Protein AF-A0A368F1A0-F1 (afdb_monomer_lite)

Sequence (267 aa):
MLRTLRNLVVTHCRAAATSSNSAVSPISRSEIDSALFDDVQSRVNQHGKTIEKILVTLVNKDGSKKDYLMNRNISTPFDCAKHMNMLLAKRAVLALTSYSEGDTHLECMNEPFRDKCSFELLDFQNEKYAAELNKAYWRSCSVLLAAVLSEGLRDHISVSTLHCEVPDSYFAVDIKGLTSSLSKSDLRDLSLFARSEFVSNSIPFETVFLPAELAIDYGYDSSLRLCRLGTFVTAVDGPVISRSNQIGRFNIVKVSNSLNKIEEHVF

pLDDT: mean 85.52, std 19.5, range [31.48, 98.31]

Radius of gyration: 21.16 Å; chains: 1; bounding box: 60×61×52 Å

Organism: Ancylostoma caninum (NCBI:txid29170)

Secondary structure (DSSP, 8-state):
--------PPPP---PPP---------PPPP-SHHHHHHHHHHHTTTTS---EEEEEEEPTTS-EEEEEEETTT--HHHHHHTT-HHHHHH--EEEEEETTS-EEEEETTSPP-SSEEEEEE-TT-STTHHHHHHHHHHHHHHHHHHHHHHH-SS--EEEEEE--TTTT--EEEEE---SPPPHHHHHHHHHHIIIIIITTT-BEEEEEE-HHHHGGGT-SS-EEEEEETTEEEEESS---SBGGG-----------GGGSSSS---

Structure (mmCIF, N/CA/C/O backbone):
data_AF-A0A368F1A0-F1
#
_entry.id   AF-A0A368F1A0-F1
#
loop_
_atom_site.group_PDB
_atom_site.id
_atom_site.type_symbol
_atom_site.label_atom_id
_atom_site.label_alt_id
_atom_site.label_comp_id
_atom_site.label_asym_id
_atom_site.label_entity_id
_atom_site.label_seq_id
_atom_site.pdbx_PDB_ins_code
_atom_site.Cartn_x
_atom_site.Cartn_y
_atom_site.Cartn_z
_atom_site.occupancy
_atom_site.B_iso_or_equiv
_atom_site.auth_seq_id
_atom_site.auth_comp_id
_atom_site.auth_asym_id
_atom_site.auth_atom_id
_atom_site.pdbx_PDB_model_num
ATOM 1 N N . MET A 1 1 ? 4.327 -9.236 -28.196 1.00 43.47 1 MET A N 1
ATOM 2 C CA . MET A 1 1 ? 4.564 -8.533 -26.920 1.00 43.47 1 MET A CA 1
ATOM 3 C C . MET A 1 1 ? 4.364 -9.438 -25.696 1.00 43.47 1 MET A C 1
ATOM 5 O O . MET A 1 1 ? 5.272 -9.607 -24.908 1.00 43.47 1 MET A O 1
ATOM 9 N N . LEU A 1 2 ? 3.183 -10.056 -25.552 1.00 32.03 2 LEU A N 1
ATOM 10 C CA . LEU A 1 2 ? 2.670 -10.603 -24.279 1.00 32.03 2 LEU A CA 1
ATOM 11 C C . LEU A 1 2 ? 2.546 -12.141 -24.281 1.00 32.03 2 LEU A C 1
ATOM 13 O O . LEU A 1 2 ? 2.442 -12.738 -25.357 1.00 32.03 2 LEU A O 1
ATOM 17 N N . ARG A 1 3 ? 2.583 -12.777 -23.102 1.00 35.62 3 ARG A N 1
ATOM 18 C CA . ARG A 1 3 ? 2.325 -14.221 -22.926 1.00 35.62 3 ARG A CA 1
ATOM 19 C C . ARG A 1 3 ? 0.820 -14.473 -22.738 1.00 35.62 3 ARG A C 1
ATOM 21 O O . ARG A 1 3 ? 0.138 -13.692 -22.088 1.00 35.62 3 ARG A O 1
ATOM 28 N N . THR A 1 4 ? 0.319 -15.571 -23.306 1.00 41.00 4 THR A N 1
ATOM 29 C CA . THR A 1 4 ? -1.026 -16.132 -23.068 1.00 41.00 4 THR A CA 1
ATOM 30 C C . THR A 1 4 ? -0.901 -17.472 -22.334 1.00 41.00 4 THR A C 1
ATOM 32 O O . THR A 1 4 ? 0.024 -18.241 -22.590 1.00 41.00 4 THR A O 1
ATOM 35 N N . LEU A 1 5 ? -1.806 -17.707 -21.379 1.00 38.59 5 LEU A N 1
ATOM 36 C CA . LEU A 1 5 ? -1.757 -18.765 -20.361 1.00 38.59 5 LEU A CA 1
ATOM 37 C C . LEU A 1 5 ? -2.110 -20.162 -20.903 1.00 38.59 5 LEU A C 1
ATOM 39 O O . LEU A 1 5 ? -3.027 -20.313 -21.711 1.00 38.59 5 LEU A O 1
ATOM 43 N N . ARG A 1 6 ? -1.446 -21.204 -20.380 1.00 36.66 6 ARG A N 1
ATOM 44 C CA . ARG A 1 6 ? -1.874 -22.607 -20.511 1.00 36.66 6 ARG A CA 1
ATOM 45 C C . ARG A 1 6 ? -1.695 -23.359 -19.189 1.00 36.66 6 ARG A C 1
ATOM 47 O O . ARG A 1 6 ? -0.603 -23.395 -18.635 1.00 36.66 6 ARG A O 1
ATOM 54 N N . ASN A 1 7 ? -2.796 -23.950 -18.728 1.00 35.97 7 ASN A N 1
ATOM 55 C CA . ASN A 1 7 ? -2.932 -24.746 -17.508 1.00 35.97 7 ASN A CA 1
ATOM 56 C C . ASN A 1 7 ? -2.225 -26.107 -17.616 1.00 35.97 7 ASN A C 1
ATOM 58 O O . ASN A 1 7 ? -2.295 -26.749 -18.666 1.00 35.97 7 ASN A O 1
ATOM 62 N N . LEU A 1 8 ? -1.660 -26.591 -16.504 1.00 35.38 8 LEU A N 1
ATOM 63 C CA . LEU A 1 8 ? -1.263 -27.989 -16.315 1.00 35.38 8 LEU A CA 1
ATOM 64 C C . LEU A 1 8 ? -1.796 -28.528 -14.981 1.00 35.38 8 LEU A C 1
ATOM 66 O O . LEU A 1 8 ? -1.779 -27.852 -13.956 1.00 35.38 8 LEU A O 1
ATOM 70 N N . VAL A 1 9 ? -2.318 -29.751 -15.058 1.00 34.16 9 VAL A N 1
ATOM 71 C CA . VAL A 1 9 ? -3.020 -30.511 -14.019 1.00 34.16 9 VAL A CA 1
ATOM 72 C C . VAL A 1 9 ? -2.012 -31.226 -13.115 1.00 34.16 9 VAL A C 1
ATOM 74 O O . VAL A 1 9 ? -1.038 -31.797 -13.600 1.00 34.16 9 VAL A O 1
ATOM 77 N N . VAL A 1 10 ? -2.271 -31.220 -11.805 1.00 35.38 10 VAL A N 1
ATOM 78 C CA . VAL A 1 10 ? -1.461 -31.881 -10.771 1.00 35.38 10 VAL A CA 1
ATOM 79 C C . VAL A 1 10 ? -1.942 -33.319 -10.552 1.00 35.38 10 VAL A C 1
ATOM 81 O O . VAL A 1 10 ? -3.122 -33.552 -10.300 1.00 35.38 10 VAL A O 1
ATOM 84 N N . THR A 1 11 ? -1.019 -34.281 -10.577 1.00 33.88 11 THR A N 1
ATOM 85 C CA . THR A 1 11 ? -1.228 -35.669 -10.120 1.00 33.88 11 THR A CA 1
ATOM 86 C C . THR A 1 11 ? -0.592 -35.872 -8.744 1.00 33.88 11 THR A C 1
ATOM 88 O O . THR A 1 11 ? 0.583 -35.575 -8.547 1.00 33.88 11 THR A O 1
ATOM 91 N N . HIS A 1 12 ? -1.370 -36.383 -7.787 1.00 31.59 12 HIS A N 1
ATOM 92 C CA . HIS A 1 12 ? -0.930 -36.702 -6.425 1.00 31.59 12 HIS A CA 1
ATOM 93 C C . HIS A 1 12 ? -0.325 -38.112 -6.339 1.00 31.59 12 HIS A C 1
ATOM 95 O O . HIS A 1 12 ? -1.000 -39.091 -6.651 1.00 31.59 12 HIS A O 1
ATOM 101 N N . CYS A 1 13 ? 0.893 -38.222 -5.804 1.00 33.75 13 CYS A N 1
ATOM 102 C CA . CYS A 1 13 ? 1.470 -39.479 -5.324 1.00 33.75 13 CYS A CA 1
ATOM 103 C C . CYS A 1 13 ? 1.646 -39.394 -3.801 1.00 33.75 13 CYS A C 1
ATOM 105 O O . CYS A 1 13 ? 2.328 -38.503 -3.302 1.00 33.75 13 CYS A O 1
ATOM 107 N N . ARG A 1 14 ? 1.024 -40.315 -3.054 1.00 33.62 14 ARG A N 1
ATOM 108 C CA . ARG A 1 14 ? 1.216 -40.462 -1.603 1.00 33.62 14 ARG A CA 1
ATOM 109 C C . ARG A 1 14 ? 2.481 -41.280 -1.339 1.00 33.62 14 ARG A C 1
ATOM 111 O O . ARG A 1 14 ? 2.524 -42.449 -1.710 1.00 33.62 14 ARG A O 1
ATOM 118 N N . ALA A 1 15 ? 3.463 -40.695 -0.659 1.00 40.19 15 ALA A N 1
ATOM 119 C CA . ALA A 1 15 ? 4.590 -41.417 -0.073 1.00 40.19 15 ALA A CA 1
ATOM 120 C C . ALA A 1 15 ? 4.501 -41.341 1.460 1.00 40.19 15 ALA A C 1
ATOM 122 O O . ALA A 1 15 ? 4.246 -40.276 2.020 1.00 40.19 15 ALA A O 1
ATOM 123 N N . ALA A 1 16 ? 4.666 -42.485 2.127 1.00 35.28 16 ALA A N 1
ATOM 124 C CA . ALA A 1 16 ? 4.698 -42.601 3.581 1.00 35.28 16 ALA A CA 1
ATOM 125 C C . ALA A 1 16 ? 6.109 -42.277 4.101 1.00 35.28 16 ALA A C 1
ATOM 127 O O . ALA A 1 16 ? 7.090 -42.811 3.587 1.00 35.28 16 ALA A O 1
ATOM 128 N N . ALA A 1 17 ? 6.207 -41.407 5.109 1.00 36.16 17 ALA A N 1
ATOM 129 C CA . ALA A 1 17 ? 7.473 -40.988 5.704 1.00 36.16 17 ALA A CA 1
ATOM 130 C C . ALA A 1 17 ? 7.841 -41.862 6.914 1.00 36.16 17 ALA A C 1
ATOM 132 O O . ALA A 1 17 ? 7.051 -42.018 7.844 1.00 36.16 17 ALA A O 1
ATOM 133 N N . THR A 1 18 ? 9.061 -42.397 6.918 1.00 36.44 18 THR A N 1
ATOM 134 C CA . THR A 1 18 ? 9.720 -42.970 8.100 1.00 36.44 18 THR A CA 1
ATOM 135 C C . THR A 1 18 ? 10.561 -41.891 8.781 1.00 36.44 18 THR A C 1
ATOM 137 O O . THR A 1 18 ? 11.356 -41.224 8.122 1.00 36.44 18 THR A O 1
ATOM 140 N N . SER A 1 19 ? 10.398 -41.718 10.094 1.00 39.47 19 SER A N 1
ATOM 141 C CA . SER A 1 19 ? 11.084 -40.697 10.890 1.00 39.47 19 SER A CA 1
ATOM 142 C C . SER A 1 19 ? 12.539 -41.077 11.188 1.00 39.47 19 SER A C 1
ATOM 144 O O . SER A 1 19 ? 12.801 -41.932 12.035 1.00 39.47 19 SER A O 1
ATOM 146 N N . SER A 1 20 ? 13.490 -40.402 10.547 1.00 42.66 20 SER A N 1
ATOM 147 C CA . SER A 1 20 ? 14.858 -40.267 11.051 1.00 42.66 20 SER A CA 1
ATOM 148 C C . SER A 1 20 ? 15.016 -38.877 11.664 1.00 42.66 20 SER A C 1
ATOM 150 O O . SER A 1 20 ? 14.669 -37.890 11.018 1.00 42.66 20 SER A O 1
ATOM 152 N N . ASN A 1 21 ? 15.537 -38.793 12.892 1.00 46.72 21 ASN A N 1
ATOM 153 C CA . ASN A 1 21 ? 15.943 -37.528 13.511 1.00 46.72 21 ASN A CA 1
ATOM 154 C C . ASN A 1 21 ? 17.093 -36.915 12.701 1.00 46.72 21 ASN A C 1
ATOM 156 O O . ASN A 1 21 ? 18.265 -37.204 12.940 1.00 46.72 21 ASN A O 1
ATOM 160 N N . SER A 1 22 ? 16.738 -36.097 11.716 1.00 41.97 22 SER A N 1
ATOM 161 C CA . SER A 1 22 ? 17.671 -35.278 10.955 1.00 41.97 22 SER A CA 1
ATOM 162 C C . SER A 1 22 ? 18.133 -34.125 11.837 1.00 41.97 22 SER A C 1
ATOM 164 O O . SER A 1 22 ? 17.309 -33.419 12.419 1.00 41.97 22 SER A O 1
ATOM 166 N N . ALA A 1 23 ? 19.448 -33.931 11.939 1.00 46.47 23 ALA A N 1
ATOM 167 C CA . ALA A 1 23 ? 20.018 -32.702 12.476 1.00 46.47 23 ALA A CA 1
ATOM 168 C C . ALA A 1 23 ? 19.323 -31.503 11.808 1.00 46.47 23 ALA A C 1
ATOM 170 O O . ALA A 1 23 ? 19.220 -31.470 10.579 1.00 46.47 23 ALA A O 1
ATOM 171 N N . VAL A 1 24 ? 18.795 -30.578 12.619 1.00 43.44 24 VAL A N 1
ATOM 172 C CA . VAL A 1 24 ? 18.032 -29.416 12.147 1.00 43.44 24 VAL A CA 1
ATOM 173 C C . VAL A 1 24 ? 18.930 -28.622 11.208 1.00 43.44 24 VAL A C 1
ATOM 175 O O . VAL A 1 24 ? 19.880 -27.966 11.631 1.00 43.44 24 VAL A O 1
ATOM 178 N N . SER A 1 25 ? 18.667 -28.748 9.912 1.00 53.75 25 SER A N 1
ATOM 179 C CA . SER A 1 25 ? 19.254 -27.885 8.896 1.00 53.75 25 SER A CA 1
ATOM 180 C C . SER A 1 25 ? 18.829 -26.452 9.228 1.00 53.75 25 SER A C 1
ATOM 182 O O . SER A 1 25 ? 17.688 -26.275 9.664 1.00 53.75 25 SER A O 1
ATOM 184 N N . PRO A 1 26 ? 19.685 -25.430 9.053 1.00 60.12 26 PRO A N 1
ATOM 185 C CA . PRO A 1 26 ? 19.225 -24.053 9.190 1.00 60.12 26 PRO A CA 1
ATOM 186 C C . PRO A 1 26 ? 18.009 -23.863 8.277 1.00 60.12 26 PRO A C 1
ATOM 188 O O . PRO A 1 26 ? 18.058 -24.257 7.108 1.00 60.12 26 PRO A O 1
ATOM 191 N N . ILE A 1 27 ? 16.908 -23.345 8.831 1.00 66.75 27 ILE A N 1
ATOM 192 C CA . ILE A 1 27 ? 15.667 -23.113 8.085 1.00 66.75 27 ILE A CA 1
ATOM 193 C C . ILE A 1 27 ? 16.033 -22.226 6.894 1.00 66.75 27 ILE A C 1
ATOM 195 O O . ILE A 1 27 ? 16.498 -21.099 7.070 1.00 66.75 27 ILE A O 1
ATOM 199 N N . SER A 1 28 ? 15.900 -22.754 5.677 1.00 77.62 28 SER A N 1
ATOM 200 C CA . SER A 1 28 ? 16.165 -21.976 4.471 1.00 77.62 28 SER A CA 1
ATOM 201 C C . SER A 1 28 ? 15.143 -20.850 4.386 1.00 77.62 28 SER A C 1
ATOM 203 O O . SER A 1 28 ? 13.945 -21.106 4.505 1.00 77.62 28 SER A O 1
ATOM 205 N N . ARG A 1 29 ? 15.613 -19.621 4.159 1.00 84.94 29 ARG A N 1
ATOM 206 C CA . ARG A 1 29 ? 14.748 -18.453 3.986 1.00 84.94 29 ARG A CA 1
ATOM 207 C C . ARG A 1 29 ? 13.722 -18.716 2.886 1.00 84.94 29 ARG A C 1
ATOM 209 O O . ARG A 1 29 ? 14.102 -18.979 1.746 1.00 84.94 29 ARG A O 1
ATOM 216 N N . SER A 1 30 ? 12.444 -18.628 3.241 1.00 85.00 30 SER A N 1
ATOM 217 C CA . SER A 1 30 ? 11.344 -18.844 2.302 1.00 85.00 30 SER A CA 1
ATOM 218 C C . SER A 1 30 ? 11.319 -17.739 1.247 1.00 85.00 30 SER A C 1
ATOM 220 O O . SER A 1 30 ? 11.572 -16.564 1.548 1.00 85.00 30 SER A O 1
ATOM 222 N N . GLU A 1 31 ? 11.022 -18.114 0.006 1.00 90.50 31 GLU A N 1
ATOM 223 C CA . GLU A 1 31 ? 10.814 -17.160 -1.079 1.00 90.50 31 GLU A CA 1
ATOM 224 C C . GLU A 1 31 ? 9.521 -16.376 -0.838 1.00 90.50 31 GLU A C 1
ATOM 226 O O . GLU A 1 31 ? 8.516 -16.934 -0.401 1.00 90.50 31 GLU A O 1
ATOM 231 N N . ILE A 1 32 ? 9.557 -15.064 -1.082 1.00 91.69 32 ILE A N 1
ATOM 232 C CA . ILE A 1 32 ? 8.379 -14.212 -0.920 1.00 91.69 32 ILE A CA 1
ATOM 233 C C . ILE A 1 32 ? 7.518 -14.346 -2.172 1.00 91.69 32 ILE A C 1
ATOM 235 O O . ILE A 1 32 ? 7.771 -13.691 -3.180 1.00 91.69 32 ILE A O 1
ATOM 239 N N . ASP A 1 33 ? 6.496 -15.191 -2.088 1.00 94.06 33 ASP A N 1
ATOM 240 C CA . ASP A 1 33 ? 5.541 -15.441 -3.160 1.00 94.06 33 ASP A CA 1
ATOM 241 C C . ASP A 1 33 ? 4.089 -15.471 -2.640 1.00 94.06 33 ASP A C 1
ATOM 243 O O . ASP A 1 33 ? 3.802 -15.198 -1.469 1.00 94.06 33 ASP A O 1
ATOM 247 N N . SER A 1 34 ? 3.145 -15.772 -3.535 1.00 94.38 34 SER A N 1
ATOM 248 C CA . SER A 1 34 ? 1.725 -15.879 -3.177 1.00 94.38 34 SER A CA 1
ATOM 249 C C . SER A 1 34 ? 1.435 -17.028 -2.203 1.00 94.38 34 SER A C 1
ATOM 251 O O . SER A 1 34 ? 0.557 -16.875 -1.359 1.00 94.38 34 SER A O 1
ATOM 253 N N . ALA A 1 35 ? 2.169 -18.144 -2.274 1.00 95.12 35 ALA A N 1
ATOM 254 C CA . ALA A 1 35 ? 1.952 -19.288 -1.390 1.00 95.12 35 ALA A CA 1
ATOM 255 C C . ALA A 1 35 ? 2.390 -18.969 0.046 1.00 95.12 35 ALA A C 1
ATOM 257 O O . ALA A 1 35 ? 1.645 -19.242 0.988 1.00 95.12 35 ALA A O 1
ATOM 258 N N . LEU A 1 36 ? 3.547 -18.317 0.209 1.00 94.38 36 LEU A N 1
ATOM 259 C CA . LEU A 1 36 ? 4.000 -17.786 1.491 1.00 94.38 36 LEU A CA 1
ATOM 260 C C . LEU A 1 36 ? 2.988 -16.784 2.049 1.00 94.38 36 LEU A C 1
ATOM 262 O O . LEU A 1 36 ? 2.655 -16.841 3.230 1.00 94.38 36 LEU A O 1
ATOM 266 N N . PHE A 1 37 ? 2.496 -15.862 1.215 1.00 95.62 37 PHE A N 1
ATOM 267 C CA . PHE A 1 37 ? 1.518 -14.867 1.652 1.00 95.62 37 PHE A CA 1
ATOM 268 C C . PHE A 1 37 ? 0.245 -15.523 2.194 1.00 95.62 37 PHE A C 1
ATOM 270 O O . PHE A 1 37 ? -0.219 -15.142 3.268 1.00 95.62 37 PHE A O 1
ATOM 277 N N . ASP A 1 38 ? -0.300 -16.510 1.480 1.00 94.44 38 ASP A N 1
ATOM 278 C CA . ASP A 1 38 ? -1.514 -17.220 1.886 1.00 94.44 38 ASP A CA 1
ATOM 279 C C . ASP A 1 38 ? -1.302 -18.024 3.177 1.00 94.44 38 ASP A C 1
ATOM 281 O O . ASP A 1 38 ? -2.170 -18.009 4.053 1.00 94.44 38 ASP A O 1
ATOM 285 N N . ASP A 1 39 ? -0.147 -18.674 3.343 1.00 93.62 39 ASP A N 1
ATOM 286 C CA . ASP A 1 39 ? 0.189 -19.410 4.567 1.00 93.62 39 ASP A CA 1
ATOM 287 C C . ASP A 1 39 ? 0.354 -18.469 5.771 1.00 93.62 39 ASP A C 1
ATOM 289 O O . ASP A 1 39 ? -0.279 -18.660 6.814 1.00 93.62 39 ASP A O 1
ATOM 293 N N . VAL A 1 40 ? 1.104 -17.372 5.603 1.00 92.88 40 VAL A N 1
ATOM 294 C CA . VAL A 1 40 ? 1.265 -16.329 6.627 1.00 92.88 40 VAL A CA 1
ATOM 295 C C . VAL A 1 40 ? -0.085 -15.725 6.997 1.00 92.88 40 VAL A C 1
ATOM 297 O O . VAL A 1 40 ? -0.404 -15.620 8.182 1.00 92.88 40 VAL A O 1
ATOM 300 N N . GLN A 1 41 ? -0.897 -15.356 6.008 1.00 91.81 41 GLN A N 1
ATOM 301 C CA . GLN A 1 41 ? -2.227 -14.799 6.231 1.00 91.81 41 GLN A CA 1
ATOM 302 C C . GLN A 1 41 ? -3.124 -15.803 6.961 1.00 91.81 41 GLN A C 1
ATOM 304 O O . GLN A 1 41 ? -3.749 -15.445 7.952 1.00 91.81 41 GLN A O 1
ATOM 309 N N . SER A 1 42 ? -3.149 -17.067 6.543 1.00 90.38 42 SER A N 1
ATOM 310 C CA . SER A 1 42 ? -3.905 -18.137 7.204 1.00 90.38 42 SER A CA 1
ATOM 311 C C . SER A 1 42 ? -3.490 -18.316 8.670 1.00 90.38 42 SER A C 1
ATOM 313 O O . SER A 1 42 ? -4.332 -18.394 9.573 1.00 90.38 42 SER A O 1
ATOM 315 N N . ARG A 1 43 ? -2.180 -18.311 8.925 1.00 88.62 43 ARG A N 1
ATOM 316 C CA . ARG A 1 43 ? -1.599 -18.481 10.255 1.00 88.62 43 ARG A CA 1
ATOM 317 C C . ARG A 1 43 ? -1.893 -17.298 11.176 1.00 88.62 43 ARG A C 1
ATOM 319 O O . ARG A 1 43 ? -2.302 -17.509 12.319 1.00 88.62 43 ARG A O 1
ATOM 326 N N . VAL A 1 44 ? -1.737 -16.068 10.683 1.00 84.94 44 VAL A N 1
ATOM 327 C CA . VAL A 1 44 ? -2.057 -14.832 11.423 1.00 84.94 44 VAL A CA 1
ATOM 328 C C . VAL A 1 44 ? -3.562 -14.722 11.680 1.00 84.94 44 VAL A C 1
ATOM 330 O O . VAL A 1 44 ? -3.978 -14.387 12.789 1.00 84.94 44 VAL A O 1
ATOM 333 N N . ASN A 1 45 ? -4.386 -15.109 10.704 1.00 82.31 45 ASN A N 1
ATOM 334 C CA . ASN A 1 45 ? -5.846 -15.108 10.810 1.00 82.31 45 ASN A CA 1
ATOM 335 C C . ASN A 1 45 ? -6.389 -16.267 11.677 1.00 82.31 45 ASN A C 1
ATOM 337 O O . ASN A 1 45 ? -7.603 -16.415 11.806 1.00 82.31 45 ASN A O 1
ATOM 341 N N . GLN A 1 46 ? -5.511 -17.066 12.302 1.00 72.12 46 GLN A N 1
ATOM 342 C CA . GLN A 1 46 ? -5.837 -18.183 13.195 1.00 72.12 46 GLN A CA 1
ATOM 343 C C . GLN A 1 46 ? -6.744 -19.250 12.557 1.00 72.12 46 GLN A C 1
ATOM 345 O O . GLN A 1 46 ? -7.751 -19.655 13.147 1.00 72.12 46 GLN A O 1
ATOM 350 N N . HIS A 1 47 ? -6.395 -19.720 11.357 1.00 60.41 47 HIS A N 1
ATOM 351 C CA . HIS A 1 47 ? -7.174 -20.730 10.639 1.00 60.41 47 HIS A CA 1
ATOM 352 C C . HIS A 1 47 ? -7.546 -21.935 11.528 1.00 60.41 47 HIS A C 1
ATOM 354 O O . HIS A 1 47 ? -6.683 -22.624 12.072 1.00 60.41 47 HIS A O 1
ATOM 360 N N . GLY A 1 48 ? -8.854 -22.171 11.692 1.00 56.56 48 GLY A N 1
ATOM 361 C CA . GLY A 1 48 ? -9.414 -23.265 12.495 1.00 56.56 48 GLY A CA 1
ATOM 362 C C . GLY A 1 48 ? -9.835 -22.908 13.929 1.00 56.56 48 GLY A C 1
ATOM 363 O O . GLY A 1 48 ? -10.388 -23.769 14.613 1.00 56.56 48 GLY A O 1
ATOM 364 N N . LYS A 1 49 ? -9.629 -21.668 14.396 1.00 70.75 49 LYS A N 1
ATOM 365 C CA . LYS A 1 49 ? -10.181 -21.183 15.675 1.00 70.75 49 LYS A CA 1
ATOM 366 C C . LYS A 1 49 ? -11.533 -20.482 15.490 1.00 70.75 49 LYS A C 1
ATOM 368 O O . LYS A 1 49 ? -11.862 -19.989 14.413 1.00 70.75 49 LYS A O 1
ATOM 373 N N . THR A 1 50 ? -12.329 -20.443 16.559 1.00 83.25 50 THR A N 1
ATOM 374 C CA . THR A 1 50 ? -13.593 -19.692 16.614 1.00 83.25 50 THR A CA 1
ATOM 375 C C . THR A 1 50 ? -13.350 -18.210 16.323 1.00 83.25 50 THR A C 1
ATOM 377 O O . THR A 1 50 ? -12.433 -17.618 16.885 1.00 83.25 50 THR A O 1
ATOM 380 N N . ILE A 1 51 ? -14.191 -17.604 15.478 1.00 89.56 51 ILE A N 1
ATOM 381 C CA . ILE A 1 51 ? -14.117 -16.175 15.145 1.00 89.56 51 ILE A CA 1
ATOM 382 C C . ILE A 1 51 ? -14.331 -15.337 16.411 1.00 89.56 51 ILE A C 1
ATOM 384 O O . ILE A 1 51 ? -15.427 -15.318 16.974 1.00 89.56 51 ILE A O 1
ATOM 388 N N . GLU A 1 52 ? -13.297 -14.605 16.823 1.00 91.94 52 GLU A N 1
ATOM 389 C CA . GLU A 1 52 ? -13.372 -13.640 17.917 1.00 91.94 52 GLU A CA 1
ATOM 390 C C . GLU A 1 52 ? -13.935 -12.301 17.413 1.00 91.94 52 GLU A C 1
ATOM 392 O O . GLU A 1 52 ? -13.513 -11.771 16.379 1.00 91.94 52 GLU A O 1
ATOM 397 N N . LYS A 1 53 ? -14.907 -11.749 18.145 1.00 94.75 53 LYS A N 1
ATOM 398 C CA . LYS A 1 53 ? -15.508 -10.446 17.850 1.00 94.75 53 LYS A CA 1
ATOM 399 C C . LYS A 1 53 ? -14.841 -9.359 18.681 1.00 94.75 53 LYS A C 1
ATOM 401 O O . LYS A 1 53 ? -14.743 -9.490 19.896 1.00 94.75 53 LYS A O 1
ATOM 406 N N . ILE A 1 54 ? -14.464 -8.265 18.030 1.00 95.31 54 ILE A N 1
ATOM 407 C CA . ILE A 1 54 ? -13.888 -7.077 18.664 1.00 95.31 54 ILE A CA 1
ATOM 408 C C . ILE A 1 54 ? -14.754 -5.855 18.380 1.00 95.31 54 ILE A C 1
ATOM 410 O O . ILE A 1 54 ? -15.373 -5.744 17.318 1.00 95.31 54 ILE A O 1
ATOM 414 N N . LEU A 1 55 ? -14.803 -4.938 19.343 1.00 96.88 55 LEU A N 1
ATOM 415 C CA . LEU A 1 55 ? -15.423 -3.633 19.163 1.00 96.88 55 LEU A CA 1
ATOM 416 C C . LEU A 1 55 ? -14.367 -2.667 18.626 1.00 96.88 55 LEU A C 1
ATOM 418 O O . LEU A 1 55 ? -13.328 -2.476 19.258 1.00 96.88 55 LEU A O 1
ATOM 422 N N . VAL A 1 56 ? -14.632 -2.081 17.464 1.00 97.38 56 VAL A N 1
ATOM 423 C CA . VAL A 1 56 ? -13.761 -1.090 16.830 1.00 97.38 56 VAL A CA 1
ATOM 424 C C . VAL A 1 56 ? -14.505 0.236 16.752 1.00 97.38 56 VAL A C 1
ATOM 426 O O . VAL A 1 56 ? -15.607 0.298 16.208 1.00 97.38 56 VAL A O 1
ATOM 429 N N . THR A 1 57 ? -13.896 1.299 17.266 1.00 97.06 57 THR A N 1
ATOM 430 C CA . THR A 1 57 ? -14.482 2.641 17.291 1.00 97.06 57 THR A CA 1
ATOM 431 C C . THR A 1 57 ? -13.908 3.478 16.158 1.00 97.06 57 THR A C 1
ATOM 433 O O . THR A 1 57 ? -12.738 3.848 16.177 1.00 97.06 57 THR A O 1
ATOM 436 N N . LEU A 1 58 ? -14.726 3.844 15.179 1.00 96.81 58 LEU A N 1
ATOM 437 C CA . LEU A 1 58 ? -14.318 4.855 14.213 1.00 96.81 58 LEU A CA 1
ATOM 438 C C . LEU A 1 58 ? -14.507 6.251 14.809 1.00 96.81 58 LEU A C 1
ATOM 440 O O . LEU A 1 58 ? -15.592 6.579 15.297 1.00 96.81 58 LEU A O 1
ATOM 444 N N . VAL A 1 59 ? -13.475 7.079 14.693 1.00 95.94 59 VAL A N 1
ATOM 445 C CA . VAL A 1 59 ? -13.505 8.506 15.007 1.00 95.94 59 VAL A CA 1
ATOM 446 C C . VAL A 1 59 ? -13.609 9.288 13.694 1.00 95.94 59 VAL A C 1
ATOM 448 O O . VAL A 1 59 ? -12.771 9.167 12.801 1.00 95.94 59 VAL A O 1
ATOM 451 N N . ASN A 1 60 ? -14.682 10.061 13.543 1.00 92.50 60 ASN A N 1
ATOM 452 C CA . ASN A 1 60 ? -14.912 10.900 12.370 1.00 92.50 60 ASN A CA 1
ATOM 453 C C . ASN A 1 60 ? -14.171 12.241 12.491 1.00 92.50 60 ASN A C 1
ATOM 455 O O . ASN A 1 60 ? -13.796 12.668 13.581 1.00 92.50 60 ASN A O 1
ATOM 459 N N . LYS A 1 61 ? -14.036 12.961 11.367 1.00 87.94 61 LYS A N 1
ATOM 460 C CA . LYS A 1 61 ? -13.380 14.285 11.322 1.00 87.94 61 LYS A CA 1
ATOM 461 C C . LYS A 1 61 ? -14.060 15.339 12.215 1.00 87.94 61 LYS A C 1
ATOM 463 O O . LYS A 1 61 ? -13.406 16.283 12.635 1.00 87.94 61 LYS A O 1
ATOM 468 N N . ASP A 1 62 ? -15.355 15.188 12.498 1.00 90.06 62 ASP A N 1
ATOM 469 C CA . ASP A 1 62 ? -16.123 16.052 13.408 1.00 90.06 62 ASP A CA 1
ATOM 470 C C . ASP A 1 62 ? -15.990 15.647 14.892 1.00 90.06 62 ASP A C 1
ATOM 472 O O . ASP A 1 62 ? -16.638 16.231 15.758 1.00 90.06 62 ASP A O 1
ATOM 476 N N . GLY A 1 63 ? -15.169 14.636 15.192 1.00 91.12 63 GLY A N 1
ATOM 477 C CA . GLY A 1 63 ? -14.976 14.080 16.530 1.00 91.12 63 GLY A CA 1
ATOM 478 C C . GLY A 1 63 ? -16.066 13.101 16.968 1.00 91.12 63 GLY A C 1
ATOM 479 O O . GLY A 1 63 ? -15.944 12.503 18.041 1.00 91.12 63 GLY A O 1
ATOM 480 N N . SER A 1 64 ? -17.116 12.895 16.164 1.00 94.44 64 SER A N 1
ATOM 481 C CA . SER A 1 64 ? -18.142 11.901 16.473 1.00 94.44 64 SER A CA 1
ATOM 482 C C . SER A 1 64 ? -17.557 10.488 16.419 1.00 94.44 64 SER A C 1
ATOM 484 O O . SER A 1 64 ? -16.710 10.169 15.581 1.00 94.44 64 SER A O 1
ATOM 486 N N . LYS A 1 65 ? -18.008 9.631 17.338 1.00 96.38 65 LYS A N 1
ATOM 487 C CA . LYS A 1 65 ? -17.525 8.255 17.479 1.00 96.38 65 LYS A CA 1
ATOM 488 C C . LYS A 1 65 ? -18.634 7.275 17.153 1.00 96.38 65 LYS A C 1
ATOM 490 O O . LYS A 1 65 ? -19.778 7.479 17.561 1.00 96.38 65 LYS A O 1
ATOM 495 N N . LYS A 1 66 ? -18.297 6.210 16.431 1.00 96.12 66 LYS A N 1
ATOM 496 C CA . LYS A 1 66 ? -19.236 5.131 16.135 1.00 96.12 66 LYS A CA 1
ATOM 497 C C . LYS A 1 66 ? -18.558 3.777 16.232 1.00 96.12 66 LYS A C 1
ATOM 499 O O . LYS A 1 66 ? -17.534 3.545 15.593 1.00 96.12 66 LYS A O 1
ATOM 504 N N . ASP A 1 67 ? -19.180 2.891 16.995 1.00 97.00 67 ASP A N 1
ATOM 505 C CA . ASP A 1 67 ? -18.666 1.553 17.232 1.00 97.00 67 ASP A CA 1
ATOM 506 C C . ASP A 1 67 ? -19.188 0.558 16.199 1.00 97.00 67 ASP A C 1
ATOM 508 O O . ASP A 1 67 ? -20.346 0.605 15.772 1.00 97.00 67 ASP A O 1
ATOM 512 N N . TYR A 1 68 ? -18.318 -0.372 15.830 1.00 97.25 68 TYR A N 1
ATOM 513 C CA . TYR A 1 68 ? -18.602 -1.458 14.912 1.00 97.25 68 TYR A CA 1
ATOM 514 C C . TYR A 1 68 ? -18.108 -2.777 15.494 1.00 97.25 68 TYR A C 1
ATOM 516 O O . TYR A 1 68 ? -16.999 -2.869 16.018 1.00 97.25 68 TYR A O 1
ATOM 524 N N . LEU A 1 69 ? -18.933 -3.815 15.370 1.00 97.62 69 LEU A N 1
ATOM 525 C CA . LEU A 1 69 ? -18.557 -5.171 15.746 1.00 97.62 69 LEU A CA 1
ATOM 526 C C . LEU A 1 69 ? -17.847 -5.845 14.566 1.00 97.62 69 LEU A C 1
ATOM 528 O O . LEU A 1 69 ? -18.469 -6.118 13.539 1.00 97.62 69 LEU A O 1
ATOM 532 N N . MET A 1 70 ? -16.555 -6.115 14.726 1.00 96.94 70 MET A N 1
ATOM 533 C CA . MET A 1 70 ? -15.657 -6.620 13.684 1.00 96.94 70 MET A CA 1
ATOM 534 C C . MET A 1 70 ? -15.081 -7.988 14.056 1.00 96.94 70 MET A C 1
ATOM 536 O O . MET A 1 70 ? -15.114 -8.394 15.217 1.00 96.94 70 MET A O 1
ATOM 540 N N . ASN A 1 71 ? -14.571 -8.722 13.068 1.00 94.88 71 ASN A N 1
ATOM 541 C CA . ASN A 1 71 ? -13.867 -9.983 13.295 1.00 94.88 71 ASN A CA 1
ATOM 542 C C . ASN A 1 71 ? -12.380 -9.698 13.516 1.00 94.88 71 ASN A C 1
ATOM 544 O O . ASN A 1 71 ? -11.725 -9.133 12.637 1.00 94.88 71 ASN A O 1
ATOM 548 N N . ARG A 1 72 ? -11.843 -10.117 14.661 1.00 92.88 72 ARG A N 1
ATOM 549 C CA . ARG A 1 72 ? -10.415 -9.988 14.969 1.00 92.88 72 ARG A CA 1
ATOM 550 C C . ARG A 1 72 ? -9.572 -10.757 13.951 1.00 92.88 72 ARG A C 1
ATOM 552 O O . ARG A 1 72 ? -9.952 -11.855 13.556 1.00 92.88 72 ARG A O 1
ATOM 559 N N . ASN A 1 73 ? -8.440 -10.185 13.542 1.00 91.31 73 ASN A N 1
ATOM 560 C CA . ASN A 1 73 ? -7.498 -10.729 12.558 1.00 91.31 73 ASN A CA 1
ATOM 561 C C . ASN A 1 73 ? -8.125 -11.060 11.190 1.00 91.31 73 ASN A C 1
ATOM 563 O O . ASN A 1 73 ? -7.533 -11.789 10.409 1.00 91.31 73 ASN A O 1
ATOM 567 N N . ILE A 1 74 ? -9.325 -10.554 10.883 1.00 92.38 74 ILE A N 1
ATOM 568 C CA . ILE A 1 74 ? -9.997 -10.796 9.596 1.00 92.38 74 ILE A CA 1
ATOM 569 C C . ILE A 1 74 ? -10.516 -9.481 9.022 1.00 92.38 74 ILE A C 1
ATOM 571 O O . ILE A 1 74 ? -10.224 -9.143 7.880 1.00 92.38 74 ILE A O 1
ATOM 575 N N . SER A 1 75 ? -11.303 -8.739 9.800 1.00 95.25 75 SER A N 1
ATOM 576 C CA . SER A 1 75 ? -11.858 -7.462 9.364 1.00 95.25 75 SER A CA 1
ATOM 577 C C . SER A 1 75 ? -10.772 -6.393 9.299 1.00 95.25 75 SER A C 1
ATOM 579 O O . SER A 1 75 ? -9.941 -6.290 10.199 1.00 95.25 75 SER A O 1
ATOM 581 N N . THR A 1 76 ? -10.827 -5.567 8.261 1.00 96.94 76 THR A N 1
ATOM 582 C CA . THR A 1 76 ? -9.871 -4.480 8.009 1.00 96.94 76 THR A CA 1
ATOM 583 C C . THR A 1 76 ? -10.506 -3.096 8.230 1.00 96.94 76 THR A C 1
ATOM 585 O O . THR A 1 76 ? -11.741 -2.973 8.231 1.00 96.94 76 THR A O 1
ATOM 588 N N . PRO A 1 77 ? -9.709 -2.014 8.346 1.00 97.62 77 PRO A N 1
ATOM 589 C CA . PRO A 1 77 ? -10.226 -0.647 8.293 1.00 97.62 77 PRO A CA 1
ATOM 590 C C . PRO A 1 77 ? -11.089 -0.375 7.056 1.00 97.62 77 PRO A C 1
ATOM 592 O O . PRO A 1 77 ? -12.099 0.327 7.146 1.00 97.62 77 PRO A O 1
ATOM 595 N N . PHE A 1 78 ? -10.745 -0.963 5.905 1.00 97.81 78 PHE A N 1
ATOM 596 C CA . PHE A 1 78 ? -11.531 -0.846 4.679 1.00 97.81 78 PHE A CA 1
ATOM 597 C C . PHE A 1 78 ? -12.896 -1.526 4.819 1.00 97.81 78 PHE A C 1
ATOM 599 O O . PHE A 1 78 ? -13.908 -0.966 4.391 1.00 97.81 78 PHE A O 1
ATOM 606 N N . ASP A 1 79 ? -12.956 -2.700 5.454 1.00 97.38 79 ASP A N 1
ATOM 607 C CA . ASP A 1 79 ? -14.220 -3.376 5.759 1.00 97.38 79 ASP A CA 1
ATOM 608 C C . ASP A 1 79 ? -15.115 -2.543 6.661 1.00 97.38 79 ASP A C 1
ATOM 610 O O . ASP A 1 79 ? -16.287 -2.346 6.342 1.00 97.38 79 ASP A O 1
ATOM 614 N N . CYS A 1 80 ? -14.546 -1.976 7.723 1.00 97.25 80 CYS A N 1
ATOM 615 C CA . CYS A 1 80 ? -15.266 -1.084 8.619 1.00 97.25 80 CYS A CA 1
ATOM 616 C C . CYS A 1 80 ? -15.804 0.156 7.887 1.00 97.25 80 CYS A C 1
ATOM 618 O O . CYS A 1 80 ? -16.997 0.458 7.965 1.00 97.25 80 CYS A O 1
ATOM 620 N N . ALA A 1 81 ? -14.976 0.815 7.071 1.00 96.69 81 ALA A N 1
ATOM 621 C CA . ALA A 1 81 ? -15.387 1.984 6.294 1.00 96.69 81 ALA A CA 1
ATOM 622 C C . ALA A 1 81 ? -16.524 1.682 5.294 1.00 96.69 81 ALA A C 1
ATOM 624 O O . ALA A 1 81 ? -17.384 2.539 5.059 1.00 96.69 81 ALA A O 1
ATOM 625 N N . LYS A 1 82 ? -16.589 0.461 4.734 1.00 96.50 82 LYS A N 1
ATOM 626 C CA . LYS A 1 82 ? -17.698 0.044 3.852 1.00 96.50 82 LYS A CA 1
ATOM 627 C C . LYS A 1 82 ? -19.059 0.075 4.554 1.00 96.50 82 LYS A C 1
ATOM 629 O O . LYS A 1 82 ? -20.046 0.370 3.885 1.00 96.50 82 LYS A O 1
ATOM 634 N N . HIS A 1 83 ? -19.129 -0.182 5.865 1.00 94.25 83 HIS A N 1
ATOM 635 C CA . HIS A 1 83 ? -20.388 -0.106 6.622 1.00 94.25 83 HIS A CA 1
ATOM 636 C C . HIS A 1 83 ? -20.945 1.317 6.733 1.00 94.25 83 HIS A C 1
ATOM 638 O O . HIS A 1 83 ? -22.129 1.492 7.012 1.00 94.25 83 HIS A O 1
ATOM 644 N N . MET A 1 84 ? -20.110 2.334 6.522 1.00 89.94 84 MET A N 1
ATOM 645 C CA . MET A 1 84 ? -20.557 3.721 6.471 1.00 89.94 84 MET A CA 1
ATOM 646 C C . MET A 1 84 ? -20.924 4.147 5.065 1.00 89.94 84 MET A C 1
ATOM 648 O O . MET A 1 84 ? -22.031 4.609 4.810 1.00 89.94 84 MET A O 1
ATOM 652 N N . ASN A 1 85 ? -19.930 4.096 4.179 1.00 92.12 85 ASN A N 1
ATOM 653 C CA . ASN A 1 85 ? -20.006 4.683 2.860 1.00 92.12 85 ASN A CA 1
ATOM 654 C C . ASN A 1 85 ? -18.857 4.149 2.001 1.00 92.12 85 ASN A C 1
ATOM 656 O O . ASN A 1 85 ? -17.679 4.376 2.284 1.00 92.12 85 ASN A O 1
ATOM 660 N N . MET A 1 86 ? -19.209 3.511 0.888 1.00 95.19 86 MET A N 1
ATOM 661 C CA . MET A 1 86 ? -18.249 2.993 -0.085 1.00 95.19 86 MET A CA 1
ATOM 662 C C . MET A 1 86 ? -17.320 4.079 -0.656 1.00 95.19 86 MET A C 1
ATOM 664 O O . MET A 1 86 ? -16.154 3.806 -0.933 1.00 95.19 86 MET A O 1
ATOM 668 N N . LEU A 1 87 ? -17.804 5.313 -0.829 1.00 94.12 87 LEU A N 1
ATOM 669 C CA . LEU A 1 87 ? -16.983 6.427 -1.304 1.00 94.12 87 LEU A CA 1
ATOM 670 C C . LEU A 1 87 ? -15.890 6.787 -0.292 1.00 94.12 87 LEU A C 1
ATOM 672 O O . LEU A 1 87 ? -14.752 7.022 -0.692 1.00 94.12 87 LEU A O 1
ATOM 676 N N . LEU A 1 88 ? -16.217 6.794 1.005 1.00 92.88 88 LEU A N 1
ATOM 677 C CA . LEU A 1 88 ? -15.237 7.038 2.065 1.00 92.88 88 LEU A CA 1
ATOM 678 C C . LEU A 1 88 ? -14.202 5.914 2.110 1.00 92.88 88 LEU A C 1
ATOM 680 O O . LEU A 1 88 ? -13.008 6.196 2.098 1.00 92.88 88 LEU A O 1
ATOM 684 N N . ALA A 1 89 ? -14.650 4.655 2.051 1.00 95.75 89 ALA A N 1
ATOM 685 C CA . ALA A 1 89 ? -13.758 3.498 2.021 1.00 95.75 89 ALA A CA 1
ATOM 686 C C . ALA A 1 89 ? -12.756 3.561 0.854 1.00 95.75 89 ALA A C 1
ATOM 688 O O . ALA A 1 89 ? -11.571 3.305 1.042 1.00 95.75 89 ALA A O 1
ATOM 689 N N . LYS A 1 90 ? -13.208 3.947 -0.348 1.00 95.12 90 LYS A N 1
ATOM 690 C CA . LYS A 1 90 ? -12.344 4.080 -1.537 1.00 95.12 90 LYS A CA 1
ATOM 691 C C . LYS A 1 90 ? -11.379 5.269 -1.470 1.00 95.12 90 LYS A C 1
ATOM 693 O O . LYS A 1 90 ? -10.303 5.210 -2.061 1.00 95.12 90 LYS A O 1
ATOM 698 N N . ARG A 1 91 ? -11.762 6.359 -0.798 1.00 95.44 91 ARG A N 1
ATOM 699 C CA . ARG A 1 91 ? -10.923 7.561 -0.648 1.00 95.44 91 ARG A CA 1
ATOM 700 C C . ARG A 1 91 ? -9.880 7.427 0.455 1.00 95.44 91 ARG A C 1
ATOM 702 O O . ARG A 1 91 ? -8.851 8.088 0.372 1.00 95.44 91 ARG A O 1
ATOM 709 N N . ALA A 1 92 ? -10.151 6.609 1.466 1.00 97.31 92 ALA A N 1
ATOM 710 C CA . ALA A 1 92 ? -9.226 6.368 2.558 1.00 97.31 92 ALA A CA 1
ATOM 711 C C . ALA A 1 92 ? -7.951 5.678 2.049 1.00 97.31 92 ALA A C 1
ATOM 713 O O . ALA A 1 92 ? -7.994 4.677 1.328 1.00 97.31 92 ALA A O 1
ATOM 714 N N . VAL A 1 93 ? -6.812 6.251 2.413 1.00 97.88 93 VAL A N 1
ATOM 715 C CA . VAL A 1 93 ? -5.472 5.816 2.021 1.00 97.88 93 VAL A CA 1
ATOM 716 C C . VAL A 1 93 ? -4.875 4.964 3.132 1.00 97.88 93 VAL A C 1
ATOM 718 O O . VAL A 1 93 ? -4.474 3.836 2.864 1.00 97.88 93 VAL A O 1
ATOM 721 N N . LEU A 1 94 ? -4.880 5.485 4.362 1.00 98.25 94 LEU A N 1
ATOM 722 C CA . LEU A 1 94 ? -4.375 4.841 5.576 1.00 98.25 94 LEU A CA 1
ATOM 723 C C . LEU A 1 94 ? -5.393 4.967 6.714 1.00 98.25 94 LEU A C 1
ATOM 725 O O . LEU A 1 94 ? -6.274 5.833 6.682 1.00 98.25 94 LEU A O 1
ATOM 729 N N . ALA A 1 95 ? -5.221 4.132 7.733 1.00 97.62 95 ALA A N 1
ATOM 730 C CA . ALA A 1 95 ? -5.904 4.244 9.011 1.00 97.62 95 ALA A CA 1
ATOM 731 C C . ALA A 1 95 ? -4.920 4.726 10.081 1.00 97.62 95 ALA A C 1
ATOM 733 O O . ALA A 1 95 ? -3.808 4.211 10.186 1.00 97.62 95 ALA A O 1
ATOM 734 N N . LEU A 1 96 ? -5.327 5.713 10.872 1.00 97.31 96 LEU A N 1
ATOM 735 C CA . LEU A 1 96 ? -4.628 6.087 12.095 1.00 97.31 96 LEU A CA 1
ATOM 736 C C . LEU A 1 96 ? -5.260 5.296 13.239 1.00 97.31 96 LEU A C 1
ATOM 738 O O . LEU A 1 96 ? -6.357 5.642 13.667 1.00 97.31 96 LEU A O 1
ATOM 742 N N . THR A 1 97 ? -4.614 4.225 13.686 1.00 96.25 97 THR A N 1
ATOM 743 C CA . THR A 1 97 ? -5.169 3.276 14.657 1.00 96.25 97 THR A CA 1
ATOM 744 C C . THR A 1 97 ? -4.515 3.451 16.021 1.00 96.25 97 THR A C 1
ATOM 746 O O . THR A 1 97 ? -3.291 3.448 16.127 1.00 96.25 97 THR A O 1
ATOM 749 N N . SER A 1 98 ? -5.318 3.536 17.077 1.00 95.31 98 SER A N 1
ATOM 750 C CA . SER A 1 98 ? -4.869 3.530 18.471 1.00 95.31 98 SER A CA 1
ATOM 751 C C . SER A 1 98 ? -5.382 2.267 19.158 1.00 95.31 98 SER A C 1
ATOM 753 O O . SER A 1 98 ? -6.593 2.076 19.319 1.00 95.31 98 SER A O 1
ATOM 755 N N . TYR A 1 99 ? -4.456 1.400 19.560 1.00 91.19 99 TYR A N 1
ATOM 756 C CA . TYR A 1 99 ? -4.758 0.224 20.375 1.00 91.19 99 TYR A CA 1
ATOM 757 C C . TYR A 1 99 ? -4.686 0.575 21.868 1.00 91.19 99 TYR A C 1
ATOM 759 O O . TYR A 1 99 ? -4.253 1.657 22.260 1.00 91.19 99 TYR A O 1
ATOM 767 N N . SER A 1 100 ? -5.119 -0.354 22.723 1.00 79.88 100 SER A N 1
ATOM 768 C CA . SER A 1 100 ? -5.195 -0.142 24.181 1.00 79.88 100 SER A CA 1
ATOM 769 C C . SER A 1 100 ? -3.834 0.149 24.842 1.00 79.88 100 SER A C 1
ATOM 771 O O . SER A 1 100 ? -3.806 0.645 25.964 1.00 79.88 100 SER A O 1
ATOM 773 N N . GLU A 1 101 ? -2.724 -0.135 24.155 1.00 69.44 101 GLU A N 1
ATOM 774 C CA . GLU A 1 101 ? -1.346 0.064 24.632 1.00 69.44 101 GLU A CA 1
ATOM 775 C C . GLU A 1 101 ? -0.820 1.502 24.447 1.00 69.44 101 GLU A C 1
ATOM 777 O O . GLU A 1 101 ? 0.309 1.801 24.815 1.00 69.44 101 GLU A O 1
ATOM 782 N N . GLY A 1 102 ? -1.659 2.424 23.960 1.00 66.06 102 GLY A N 1
ATOM 783 C CA . GLY A 1 102 ? -1.429 3.872 24.040 1.00 66.06 102 GLY A CA 1
ATOM 784 C C . GLY A 1 102 ? -0.774 4.503 22.812 1.00 66.06 102 GLY A C 1
ATOM 785 O O . GLY A 1 102 ? -1.026 5.680 22.546 1.00 66.06 102 GLY A O 1
ATOM 786 N N . ASP A 1 103 ? -0.029 3.738 22.017 1.00 80.56 103 ASP A N 1
ATOM 787 C CA . ASP A 1 103 ? 0.571 4.261 20.793 1.00 80.56 103 ASP A CA 1
ATOM 788 C C . ASP A 1 103 ? -0.401 4.242 19.611 1.00 80.56 103 ASP A C 1
ATOM 790 O O . ASP A 1 103 ? -1.235 3.350 19.425 1.00 80.56 103 ASP A O 1
ATOM 794 N N . THR A 1 104 ? -0.300 5.301 18.811 1.00 90.44 104 THR A N 1
ATOM 795 C CA . THR A 1 104 ? -1.076 5.467 17.589 1.00 90.44 104 THR A CA 1
ATOM 796 C C . THR A 1 104 ? -0.192 5.157 16.392 1.00 90.44 104 THR A C 1
ATOM 798 O O . THR A 1 104 ? 0.889 5.727 16.241 1.00 90.44 104 THR A O 1
ATOM 801 N N . HIS A 1 105 ? -0.667 4.280 15.516 1.00 92.88 105 HIS A N 1
ATOM 802 C CA . HIS A 1 105 ? 0.082 3.783 14.373 1.00 92.88 105 HIS A CA 1
ATOM 803 C C . HIS A 1 105 ? -0.651 4.069 13.067 1.00 92.88 105 HIS A C 1
ATOM 805 O O . HIS A 1 105 ? -1.877 4.028 12.994 1.00 92.88 105 HIS A O 1
ATOM 811 N N . LEU A 1 106 ? 0.121 4.341 12.017 1.00 95.69 106 LEU A N 1
ATOM 812 C CA . LEU A 1 106 ? -0.396 4.391 10.657 1.00 95.69 106 LEU A CA 1
ATOM 813 C C . LEU A 1 106 ? -0.401 2.981 10.073 1.00 95.69 106 LEU A C 1
ATOM 815 O O . LEU A 1 106 ? 0.654 2.375 9.874 1.00 95.69 106 LEU A O 1
ATOM 819 N N . GLU A 1 107 ? -1.591 2.475 9.784 1.00 95.50 107 GLU A N 1
ATOM 820 C CA . GLU A 1 107 ? -1.815 1.131 9.270 1.00 95.50 107 GLU A CA 1
ATOM 821 C C . GLU A 1 107 ? -2.435 1.168 7.869 1.00 95.50 107 GLU A C 1
ATOM 823 O O . GLU A 1 107 ? -3.110 2.125 7.472 1.00 95.50 107 GLU A O 1
ATOM 828 N N . CYS A 1 108 ? -2.185 0.113 7.092 1.00 97.56 108 CYS A N 1
ATOM 829 C CA . CYS A 1 108 ? -2.792 -0.049 5.778 1.00 97.56 108 CYS A CA 1
ATOM 830 C C . CYS A 1 108 ? -4.300 -0.256 5.924 1.00 97.56 108 CYS A C 1
ATOM 832 O O . CYS A 1 108 ? -4.765 -0.973 6.808 1.00 97.56 108 CYS A O 1
ATOM 834 N N . MET A 1 109 ? -5.073 0.273 4.979 1.00 97.88 109 MET A N 1
ATOM 835 C CA . MET A 1 109 ? -6.526 0.083 4.975 1.00 97.88 109 MET A CA 1
ATOM 836 C C . MET A 1 109 ? -6.962 -1.382 4.826 1.00 97.88 109 MET A C 1
ATOM 838 O O . MET A 1 109 ? -8.063 -1.716 5.255 1.00 97.88 109 MET A O 1
ATOM 842 N N . ASN A 1 110 ? -6.121 -2.240 4.236 1.00 96.88 110 ASN A N 1
ATOM 843 C CA . ASN A 1 110 ? -6.389 -3.671 4.056 1.00 96.88 110 ASN A CA 1
ATOM 844 C C . ASN A 1 110 ? -5.566 -4.558 5.010 1.00 96.88 110 ASN A C 1
ATOM 846 O O . ASN A 1 110 ? -5.423 -5.751 4.750 1.00 96.88 110 ASN A O 1
ATOM 850 N N . GLU A 1 111 ? -5.003 -3.999 6.086 1.00 93.56 111 GLU A N 1
ATOM 851 C CA . GLU A 1 111 ? -4.411 -4.805 7.157 1.00 93.56 111 GLU A CA 1
ATOM 852 C C . GLU A 1 111 ? -5.491 -5.172 8.188 1.00 93.56 111 GLU A C 1
ATOM 854 O O . GLU A 1 111 ? -6.258 -4.293 8.590 1.00 93.56 111 GLU A O 1
ATOM 859 N N . PRO A 1 112 ? -5.606 -6.442 8.611 1.00 93.62 112 PRO A N 1
ATOM 860 C CA . PRO A 1 112 ? -6.604 -6.832 9.601 1.00 93.62 112 PRO A CA 1
ATOM 861 C C . PRO A 1 112 ? -6.378 -6.205 10.983 1.00 93.62 112 PRO A C 1
ATOM 863 O O . PRO A 1 112 ? -5.247 -6.097 11.458 1.00 93.62 112 PRO A O 1
ATOM 866 N N . PHE A 1 113 ? -7.471 -5.869 11.672 1.00 93.56 113 PHE A N 1
ATOM 867 C CA . PHE A 1 113 ? -7.432 -5.395 13.056 1.00 93.56 113 PHE A CA 1
ATOM 868 C C . PHE A 1 113 ? -6.965 -6.490 14.017 1.00 93.56 113 PHE A C 1
ATOM 870 O O . PHE A 1 113 ? -7.518 -7.593 14.027 1.00 93.56 113 PHE A O 1
ATOM 877 N N . ARG A 1 114 ? -6.001 -6.165 14.882 1.00 90.06 114 ARG A N 1
ATOM 878 C CA . ARG A 1 114 ? -5.378 -7.138 15.800 1.00 90.06 114 ARG A CA 1
ATOM 879 C C . ARG A 1 114 ? -6.077 -7.261 17.146 1.00 90.06 114 ARG A C 1
ATOM 881 O O . ARG A 1 114 ? -5.965 -8.293 17.802 1.00 90.06 114 ARG A O 1
ATOM 888 N N . ASP A 1 115 ? -6.777 -6.219 17.569 1.00 92.00 115 ASP A N 1
ATOM 889 C CA . ASP A 1 115 ? -7.521 -6.146 18.826 1.00 92.00 115 ASP A CA 1
ATOM 890 C C . ASP A 1 115 ? -8.541 -4.996 18.745 1.00 92.00 115 ASP A C 1
ATOM 892 O O . ASP A 1 115 ? -8.614 -4.293 17.734 1.00 92.00 115 ASP A O 1
ATOM 896 N N . LYS A 1 116 ? -9.316 -4.785 19.811 1.00 94.62 116 LYS A N 1
ATOM 897 C CA . LYS A 1 116 ? -10.137 -3.589 19.999 1.00 94.62 116 LYS A CA 1
ATOM 898 C C . LYS A 1 116 ? -9.274 -2.331 19.859 1.00 94.62 116 LYS A C 1
ATOM 900 O O . LYS A 1 116 ? -8.206 -2.205 20.469 1.00 94.62 116 LYS A O 1
ATOM 905 N N . CYS A 1 117 ? -9.756 -1.387 19.069 1.00 96.12 117 CYS A N 1
ATOM 906 C CA . CYS A 1 117 ? -9.046 -0.149 18.786 1.00 96.12 117 CYS A CA 1
ATOM 907 C C . CYS A 1 117 ? -10.019 0.974 18.450 1.00 96.12 117 CYS A C 1
ATOM 909 O O . CYS A 1 117 ? -11.185 0.741 18.114 1.00 96.12 117 CYS A O 1
ATOM 911 N N . SER A 1 118 ? -9.515 2.201 18.517 1.00 96.69 118 SER A N 1
ATOM 912 C CA . SER A 1 118 ? -10.120 3.326 17.817 1.00 96.69 118 SER A CA 1
ATOM 913 C C . SER A 1 118 ? -9.301 3.664 16.584 1.00 96.69 118 SER A C 1
ATOM 915 O O . SER A 1 118 ? -8.078 3.560 16.631 1.00 96.69 118 SER A O 1
ATOM 917 N N . PHE A 1 119 ? -9.938 4.100 15.502 1.00 97.31 119 PHE A N 1
ATOM 918 C CA . PHE A 1 119 ? -9.206 4.514 14.310 1.00 97.31 119 PHE A CA 1
ATOM 919 C C . PHE A 1 119 ? -9.841 5.706 13.596 1.00 97.31 119 PHE A C 1
ATOM 921 O O . PHE A 1 119 ? -11.042 5.946 13.718 1.00 97.31 119 PHE A O 1
ATOM 928 N N . GLU A 1 120 ? -9.029 6.433 12.833 1.00 97.12 120 GLU A N 1
ATOM 929 C CA . GLU A 1 120 ? -9.444 7.520 11.941 1.00 97.12 120 GLU A CA 1
ATOM 930 C C . GLU A 1 120 ? -9.078 7.187 10.490 1.00 97.12 120 GLU A C 1
ATOM 932 O O . GLU A 1 120 ? -8.027 6.604 10.213 1.00 97.12 120 GLU A O 1
ATOM 937 N N . LEU A 1 121 ? -9.928 7.591 9.542 1.00 97.56 121 LEU A N 1
ATOM 938 C CA . LEU A 1 121 ? -9.650 7.452 8.111 1.00 97.56 121 LEU A CA 1
ATOM 939 C C . LEU A 1 121 ? -8.843 8.650 7.607 1.00 97.56 121 LEU A C 1
ATOM 941 O O . LEU A 1 121 ? -9.301 9.793 7.685 1.00 97.56 121 LEU A O 1
ATOM 945 N N . LEU A 1 122 ? -7.680 8.382 7.015 1.00 97.88 122 LEU A N 1
ATOM 946 C CA . LEU A 1 122 ? -6.836 9.402 6.402 1.00 97.88 122 LEU A CA 1
ATOM 947 C C . LEU A 1 122 ? -6.960 9.347 4.879 1.00 97.88 122 LEU A C 1
ATOM 949 O O . LEU A 1 122 ? -6.813 8.289 4.273 1.00 97.88 12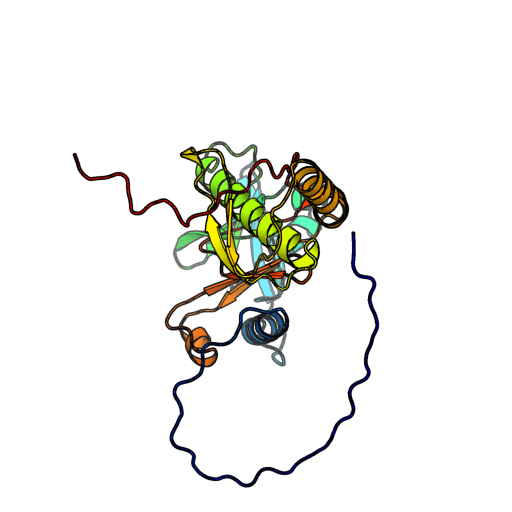2 LEU A O 1
ATOM 953 N N . ASP A 1 123 ? -7.209 10.494 4.253 1.00 96.62 123 ASP A N 1
ATOM 954 C CA . ASP A 1 123 ? -7.170 10.678 2.802 1.00 96.62 123 ASP A CA 1
ATOM 955 C C . ASP A 1 123 ? -6.003 11.603 2.416 1.00 96.62 123 ASP A C 1
ATOM 957 O O . ASP A 1 123 ? -5.396 12.240 3.276 1.00 96.62 123 ASP A O 1
ATOM 961 N N . PHE A 1 124 ? -5.694 11.716 1.120 1.00 95.88 124 PHE A N 1
ATOM 962 C CA . PHE A 1 124 ? -4.625 12.603 0.632 1.00 95.88 124 PHE A CA 1
ATOM 963 C C . PHE A 1 124 ? -4.849 14.098 0.920 1.00 95.88 124 PHE A C 1
ATOM 965 O O . PHE A 1 124 ? -3.954 14.896 0.667 1.00 95.88 124 PHE A O 1
ATOM 972 N N . GLN A 1 125 ? -6.025 14.500 1.417 1.00 95.12 125 GLN A N 1
ATOM 973 C CA . GLN A 1 125 ? -6.306 15.887 1.796 1.00 95.12 125 GLN A CA 1
ATOM 974 C C . GLN A 1 125 ? -5.936 16.168 3.261 1.00 95.12 125 GLN A C 1
ATOM 976 O O . GLN A 1 125 ? -6.121 17.287 3.732 1.00 95.12 125 GLN A O 1
ATOM 981 N N . ASN A 1 126 ? -5.435 15.174 4.000 1.00 95.31 126 ASN A N 1
ATOM 982 C CA . ASN A 1 126 ? -4.999 15.362 5.375 1.00 95.31 126 ASN A CA 1
ATOM 983 C C . ASN A 1 126 ? -3.601 16.003 5.432 1.00 95.31 126 ASN A C 1
ATOM 985 O O . ASN A 1 126 ? -2.590 15.338 5.215 1.00 95.31 126 ASN A O 1
ATOM 989 N N . GLU A 1 127 ? -3.552 17.292 5.771 1.00 94.94 127 GLU A N 1
ATOM 990 C CA . GLU A 1 127 ? -2.305 18.064 5.854 1.00 94.94 127 GLU A CA 1
ATOM 991 C C . GLU A 1 127 ? -1.379 17.590 6.983 1.00 94.94 127 GLU A C 1
ATOM 993 O O . GLU A 1 127 ? -0.162 17.560 6.812 1.00 94.94 127 GLU A O 1
ATOM 998 N N . LYS A 1 128 ? -1.949 17.166 8.119 1.00 95.62 128 LYS A N 1
ATOM 999 C CA . LYS A 1 128 ? -1.187 16.742 9.305 1.00 95.62 128 LYS A CA 1
ATOM 1000 C C . LYS A 1 128 ? -0.312 15.517 9.026 1.00 95.62 128 LYS A C 1
ATOM 1002 O O . LYS A 1 128 ? 0.784 15.439 9.567 1.00 95.62 128 LYS A O 1
ATOM 1007 N N . TYR A 1 129 ? -0.792 14.591 8.196 1.00 96.06 129 TYR A N 1
ATOM 1008 C CA . TYR A 1 129 ? -0.097 13.341 7.853 1.00 96.06 129 TYR A CA 1
ATOM 1009 C C . TYR A 1 129 ? 0.382 13.307 6.394 1.00 96.06 129 TYR A C 1
ATOM 1011 O O . TYR A 1 129 ? 0.599 12.236 5.824 1.00 96.06 129 TYR A O 1
ATOM 1019 N N . ALA A 1 130 ? 0.514 14.471 5.747 1.00 95.75 130 ALA A N 1
ATOM 1020 C CA . ALA A 1 130 ? 0.842 14.548 4.325 1.00 95.75 130 ALA A CA 1
ATOM 1021 C C . ALA A 1 130 ? 2.185 13.875 3.993 1.00 95.75 130 ALA A C 1
ATOM 1023 O O . ALA A 1 130 ? 2.307 13.202 2.969 1.00 95.75 130 ALA A O 1
ATOM 1024 N N . ALA A 1 131 ? 3.190 14.010 4.865 1.00 94.44 131 ALA A N 1
ATOM 1025 C CA . ALA A 1 131 ? 4.505 13.408 4.658 1.00 94.44 131 ALA A CA 1
ATOM 1026 C C . ALA A 1 131 ? 4.439 11.872 4.666 1.00 94.44 131 ALA A C 1
ATOM 1028 O O . ALA A 1 131 ? 5.027 11.211 3.809 1.00 94.44 131 ALA A O 1
ATOM 1029 N N . GLU A 1 132 ? 3.700 11.293 5.606 1.00 95.69 132 GLU A N 1
ATOM 1030 C CA . GLU A 1 132 ? 3.527 9.853 5.767 1.00 95.69 132 GLU A CA 1
ATOM 1031 C C . GLU A 1 132 ? 2.647 9.263 4.664 1.00 95.69 132 GLU A C 1
ATOM 1033 O O . GLU A 1 132 ? 2.969 8.205 4.120 1.00 95.69 132 GLU A O 1
ATOM 1038 N N . LEU A 1 133 ? 1.585 9.974 4.275 1.00 96.81 133 LEU A N 1
ATOM 1039 C CA . LEU A 1 133 ? 0.727 9.601 3.151 1.00 96.81 133 LEU A CA 1
ATOM 1040 C C . LEU A 1 133 ? 1.501 9.612 1.829 1.00 96.81 133 LEU A C 1
ATOM 1042 O O . LEU A 1 133 ? 1.363 8.684 1.033 1.00 96.81 133 LEU A O 1
ATOM 1046 N N . ASN A 1 134 ? 2.370 10.605 1.619 1.00 95.56 134 ASN A N 1
ATOM 1047 C CA . ASN A 1 134 ? 3.255 10.646 0.458 1.00 95.56 134 ASN A CA 1
ATOM 1048 C C . ASN A 1 134 ? 4.233 9.467 0.468 1.00 95.56 134 ASN A C 1
ATOM 1050 O O . ASN A 1 134 ? 4.370 8.790 -0.546 1.00 95.56 134 ASN A O 1
ATOM 1054 N N . LYS A 1 135 ? 4.870 9.159 1.606 1.00 95.81 135 LYS A N 1
ATOM 1055 C CA . LYS A 1 135 ? 5.746 7.977 1.724 1.00 95.81 135 LYS A CA 1
ATOM 1056 C C . LYS A 1 135 ? 5.000 6.683 1.383 1.00 95.81 135 LYS A C 1
ATOM 1058 O O . LYS A 1 135 ? 5.508 5.878 0.605 1.00 95.81 135 LYS A O 1
ATOM 1063 N N . ALA A 1 136 ? 3.783 6.500 1.901 1.00 97.25 136 ALA A N 1
ATOM 1064 C CA . ALA A 1 136 ? 2.948 5.346 1.570 1.00 97.25 136 ALA A CA 1
ATOM 1065 C C . ALA A 1 136 ? 2.593 5.297 0.075 1.00 97.25 136 ALA A C 1
ATOM 1067 O O . ALA A 1 136 ? 2.645 4.227 -0.534 1.00 97.25 136 ALA A O 1
ATOM 1068 N N . TYR A 1 137 ? 2.296 6.445 -0.542 1.00 97.25 137 TYR A N 1
ATOM 1069 C CA . TYR A 1 137 ? 2.046 6.557 -1.980 1.00 97.25 137 TYR A CA 1
ATOM 1070 C C . TYR A 1 137 ? 3.260 6.140 -2.817 1.00 97.25 137 TYR A C 1
ATOM 1072 O O . TYR A 1 137 ? 3.139 5.254 -3.662 1.00 97.25 137 TYR A O 1
ATOM 1080 N N . TRP A 1 138 ? 4.439 6.711 -2.560 1.00 96.31 138 TRP A N 1
ATOM 1081 C CA . TRP A 1 138 ? 5.663 6.400 -3.309 1.00 96.31 138 TRP A CA 1
ATOM 1082 C C . TRP A 1 138 ? 6.092 4.939 -3.142 1.00 96.31 138 TRP A C 1
ATOM 1084 O O . TRP A 1 138 ? 6.457 4.295 -4.126 1.00 96.31 138 TRP A O 1
ATOM 1094 N N . ARG A 1 139 ? 5.958 4.382 -1.932 1.00 97.12 139 ARG A N 1
ATOM 1095 C CA . ARG A 1 139 ? 6.150 2.948 -1.670 1.00 97.12 139 ARG A CA 1
ATOM 1096 C C . ARG A 1 139 ? 5.180 2.085 -2.476 1.00 97.12 139 ARG A C 1
ATOM 1098 O O . ARG A 1 139 ? 5.566 1.079 -3.054 1.00 97.12 139 ARG A O 1
ATOM 1105 N N . SER A 1 140 ? 3.916 2.483 -2.562 1.00 98.00 140 SER A N 1
ATOM 1106 C CA . SER A 1 140 ? 2.919 1.737 -3.343 1.00 98.00 140 SER A CA 1
ATOM 1107 C C . SER A 1 140 ? 3.205 1.801 -4.844 1.00 98.00 140 SER A C 1
ATOM 1109 O O . SER A 1 140 ? 2.999 0.822 -5.557 1.00 98.00 140 SER A O 1
ATOM 1111 N N . CYS A 1 141 ? 3.731 2.929 -5.329 1.00 97.69 141 CYS A N 1
ATOM 1112 C CA . CYS A 1 141 ? 4.174 3.075 -6.712 1.00 97.69 141 CYS A CA 1
ATOM 1113 C C . CYS A 1 141 ? 5.380 2.184 -7.044 1.00 97.69 141 CYS A C 1
ATOM 1115 O O . CYS A 1 141 ? 5.411 1.621 -8.138 1.00 97.69 141 CYS A O 1
ATOM 1117 N N . SER A 1 142 ? 6.346 2.012 -6.131 1.00 97.31 142 SER A N 1
ATOM 1118 C CA . SER A 1 142 ? 7.465 1.083 -6.351 1.00 97.31 142 SER A CA 1
ATOM 1119 C C . SER A 1 142 ? 7.004 -0.379 -6.347 1.00 97.31 142 SER A C 1
ATOM 1121 O O . SER A 1 142 ? 7.432 -1.142 -7.211 1.00 97.31 142 SER A O 1
ATOM 1123 N N . VAL A 1 143 ? 6.060 -0.756 -5.474 1.00 98.06 143 VAL A N 1
ATOM 1124 C CA . VAL A 1 143 ? 5.413 -2.085 -5.505 1.00 98.06 143 VAL A CA 1
ATOM 1125 C C . VAL A 1 143 ? 4.669 -2.310 -6.825 1.00 98.06 143 VAL A C 1
ATOM 1127 O O . VAL A 1 143 ? 4.847 -3.347 -7.461 1.00 98.06 143 VAL A O 1
ATOM 1130 N N . LEU A 1 144 ? 3.878 -1.331 -7.282 1.00 98.25 144 LEU A N 1
ATOM 1131 C CA . LEU A 1 144 ? 3.195 -1.408 -8.576 1.00 98.25 144 LEU A CA 1
ATOM 1132 C C . LEU A 1 144 ? 4.195 -1.555 -9.730 1.00 98.25 144 LEU A C 1
ATOM 1134 O O . LEU A 1 144 ? 3.982 -2.378 -10.615 1.00 98.25 144 LEU A O 1
ATOM 1138 N N . LEU A 1 145 ? 5.289 -0.788 -9.723 1.00 97.69 145 LEU A N 1
ATOM 1139 C CA . LEU A 1 145 ? 6.337 -0.901 -10.736 1.00 97.69 145 LEU A CA 1
ATOM 1140 C C . LEU A 1 145 ? 6.946 -2.308 -10.753 1.00 97.69 145 LEU A C 1
ATOM 1142 O O . LEU A 1 145 ? 7.102 -2.888 -11.823 1.00 97.69 145 LEU A O 1
ATOM 1146 N N . ALA A 1 146 ? 7.248 -2.871 -9.585 1.00 97.19 146 ALA A N 1
ATOM 1147 C CA . ALA A 1 146 ? 7.795 -4.217 -9.464 1.00 97.19 146 ALA A CA 1
ATOM 1148 C C . ALA A 1 146 ? 6.836 -5.287 -10.019 1.00 97.19 146 ALA A C 1
ATOM 1150 O O . ALA A 1 146 ? 7.264 -6.148 -10.791 1.00 97.19 146 ALA A O 1
ATOM 1151 N N . ALA A 1 147 ? 5.540 -5.186 -9.708 1.00 97.19 147 ALA A N 1
ATOM 1152 C CA . ALA A 1 147 ? 4.510 -6.073 -10.248 1.00 97.19 147 ALA A CA 1
ATOM 1153 C C . ALA A 1 147 ? 4.392 -5.951 -11.777 1.00 97.19 147 ALA A C 1
ATOM 1155 O O . ALA A 1 147 ? 4.429 -6.947 -12.496 1.00 97.19 147 ALA A O 1
ATOM 1156 N N . VAL A 1 148 ? 4.348 -4.717 -12.289 1.00 97.00 148 VAL A N 1
ATOM 1157 C CA . VAL A 1 148 ? 4.281 -4.413 -13.726 1.00 97.00 148 VAL A CA 1
ATOM 1158 C C . VAL A 1 148 ? 5.474 -4.979 -14.486 1.00 97.00 148 VAL A C 1
ATOM 1160 O O . VAL A 1 148 ? 5.295 -5.523 -15.571 1.00 97.00 148 VAL A O 1
ATOM 1163 N N . LEU A 1 149 ? 6.687 -4.856 -13.945 1.00 95.81 149 LEU A N 1
ATOM 1164 C CA . LEU A 1 149 ? 7.881 -5.403 -14.588 1.00 95.81 149 LEU A CA 1
ATOM 1165 C C . LEU A 1 149 ? 7.877 -6.935 -14.550 1.00 95.81 149 LEU A C 1
ATOM 1167 O O . LEU A 1 149 ? 8.240 -7.557 -15.544 1.00 95.81 149 LEU A O 1
ATOM 1171 N N . SER A 1 150 ? 7.440 -7.533 -13.440 1.00 94.00 150 SER A N 1
ATOM 1172 C CA . SER A 1 150 ? 7.401 -8.992 -13.275 1.00 94.00 150 SER A CA 1
ATOM 1173 C C . SER A 1 150 ? 6.381 -9.659 -14.205 1.00 94.00 150 SER A C 1
ATOM 1175 O O . SER A 1 150 ? 6.652 -10.728 -14.744 1.00 94.00 150 SER A O 1
ATOM 1177 N N . GLU A 1 151 ? 5.224 -9.027 -14.425 1.00 93.56 151 GLU A N 1
ATOM 1178 C CA . GLU A 1 151 ? 4.157 -9.567 -15.281 1.00 93.56 151 GLU A CA 1
ATOM 1179 C C . GLU A 1 151 ? 4.255 -9.102 -16.746 1.00 93.56 151 GLU A C 1
ATOM 1181 O O . GLU A 1 151 ? 3.890 -9.833 -17.669 1.00 93.56 151 GLU A O 1
ATOM 1186 N N . GLY A 1 152 ? 4.735 -7.878 -16.980 1.00 92.00 152 GLY A N 1
ATOM 1187 C CA . GLY A 1 152 ? 4.767 -7.249 -18.301 1.00 92.00 152 GLY A CA 1
ATOM 1188 C C . GLY A 1 152 ? 5.982 -7.626 -19.150 1.00 92.00 152 GLY A C 1
ATOM 1189 O O . GLY A 1 152 ? 5.913 -7.560 -20.382 1.00 92.00 152 GLY A O 1
ATOM 1190 N N . LEU A 1 153 ? 7.093 -8.029 -18.526 1.00 91.62 153 LEU A N 1
ATOM 1191 C CA . LEU A 1 153 ? 8.294 -8.464 -19.238 1.00 91.62 153 LEU A CA 1
ATOM 1192 C C . LEU A 1 153 ? 8.241 -9.959 -19.568 1.00 91.62 153 LEU A C 1
ATOM 1194 O O . LEU A 1 153 ? 7.681 -10.780 -18.850 1.00 91.62 153 LEU A O 1
ATOM 1198 N N . ARG A 1 154 ? 8.851 -10.330 -20.698 1.00 84.44 154 ARG A N 1
ATOM 1199 C CA . ARG A 1 154 ? 8.999 -11.742 -21.096 1.00 84.44 154 ARG A CA 1
ATOM 1200 C C . ARG A 1 154 ? 10.154 -12.440 -20.391 1.00 84.44 154 ARG A C 1
ATOM 1202 O O . ARG A 1 154 ? 10.120 -13.666 -20.263 1.00 84.44 154 ARG A O 1
ATOM 1209 N N . ASP A 1 155 ? 11.179 -11.666 -20.047 1.00 85.31 155 ASP A N 1
ATOM 1210 C CA . ASP A 1 155 ? 12.353 -12.133 -19.324 1.00 85.31 155 ASP A CA 1
ATOM 1211 C C . ASP A 1 155 ? 11.941 -12.567 -17.917 1.00 85.31 155 ASP A C 1
ATOM 1213 O O . ASP A 1 155 ? 11.101 -11.934 -17.278 1.00 85.31 155 ASP A O 1
ATOM 1217 N N . HIS A 1 156 ? 12.553 -13.640 -17.425 1.00 84.81 156 HIS A N 1
ATOM 1218 C CA . HIS A 1 156 ? 12.413 -14.038 -16.030 1.00 84.81 156 HIS A CA 1
ATOM 1219 C C . HIS A 1 156 ? 13.291 -13.119 -15.182 1.00 84.81 156 HIS A C 1
ATOM 1221 O O . HIS A 1 156 ? 14.458 -13.414 -14.928 1.00 84.81 156 HIS A O 1
ATOM 1227 N N . ILE A 1 157 ? 12.733 -11.966 -14.816 1.00 90.69 157 ILE A N 1
ATOM 1228 C CA . ILE A 1 157 ? 13.418 -10.995 -13.975 1.00 90.69 157 ILE A CA 1
ATOM 1229 C C . ILE A 1 157 ? 13.205 -11.303 -12.494 1.00 90.69 157 ILE A C 1
ATOM 1231 O O . ILE A 1 157 ? 12.165 -11.820 -12.092 1.00 90.69 157 ILE A O 1
ATOM 1235 N N . SER A 1 158 ? 14.183 -10.931 -11.674 1.00 89.69 158 SER A N 1
ATOM 1236 C CA . SER A 1 158 ? 14.038 -10.904 -10.219 1.00 89.69 158 SER A CA 1
ATOM 1237 C C . SER A 1 158 ? 14.108 -9.463 -9.729 1.00 89.69 158 SER A C 1
ATOM 1239 O O . SER A 1 158 ? 15.079 -8.760 -10.029 1.00 89.69 158 SER A O 1
ATOM 1241 N N . VAL A 1 159 ? 13.116 -9.040 -8.952 1.00 90.81 159 VAL A N 1
ATOM 1242 C CA . VAL A 1 159 ? 13.114 -7.745 -8.262 1.00 90.81 159 VAL A CA 1
ATOM 1243 C C . VAL A 1 159 ? 13.985 -7.848 -7.011 1.00 90.81 159 VAL A C 1
ATOM 1245 O O . VAL A 1 159 ? 13.822 -8.784 -6.234 1.00 90.81 159 VAL A O 1
ATOM 1248 N N . SER A 1 160 ? 14.917 -6.913 -6.811 1.00 86.62 160 SER A N 1
ATOM 1249 C CA . SER A 1 160 ? 15.815 -6.936 -5.645 1.00 86.62 160 SER A CA 1
ATOM 1250 C C . SER A 1 160 ? 15.553 -5.832 -4.629 1.00 86.62 160 SER A C 1
ATOM 1252 O O . SER A 1 160 ? 15.546 -6.113 -3.434 1.00 86.62 160 SER A O 1
ATOM 1254 N N . THR A 1 161 ? 15.344 -4.594 -5.082 1.00 91.31 161 THR A N 1
ATOM 1255 C CA . THR A 1 161 ? 15.232 -3.428 -4.191 1.00 91.31 161 THR A CA 1
ATOM 1256 C C . THR A 1 161 ? 14.146 -2.492 -4.691 1.00 91.31 161 THR A C 1
ATOM 1258 O O . THR A 1 161 ? 14.058 -2.227 -5.891 1.00 91.31 161 THR A O 1
ATOM 1261 N N . LEU A 1 162 ? 13.340 -1.972 -3.768 1.00 93.25 162 LEU A N 1
ATOM 1262 C CA . LEU A 1 162 ? 12.350 -0.937 -4.037 1.00 93.25 162 LEU A CA 1
ATOM 1263 C C . LEU A 1 162 ? 12.881 0.409 -3.541 1.00 93.25 162 LEU A C 1
ATOM 1265 O O . LEU A 1 162 ? 13.258 0.536 -2.380 1.00 93.25 162 LEU A O 1
ATOM 1269 N N . HIS A 1 163 ? 12.841 1.420 -4.401 1.00 91.50 163 HIS A N 1
ATOM 1270 C CA . HIS A 1 163 ? 13.242 2.790 -4.088 1.00 91.50 163 HIS A CA 1
ATOM 1271 C C . HIS A 1 163 ? 12.006 3.685 -4.102 1.00 91.50 163 HIS A C 1
ATOM 1273 O O . HIS A 1 163 ? 11.253 3.698 -5.080 1.00 91.50 163 HIS A O 1
ATOM 1279 N N . CYS A 1 164 ? 11.775 4.420 -3.016 1.00 87.00 164 CYS A N 1
ATOM 1280 C CA . CYS A 1 164 ? 10.586 5.261 -2.839 1.00 87.00 164 CYS A CA 1
ATOM 1281 C C . CYS A 1 164 ? 10.899 6.586 -2.123 1.00 87.00 164 CYS A C 1
ATOM 1283 O O . CYS A 1 164 ? 10.091 7.101 -1.345 1.00 87.00 164 CYS A O 1
ATOM 1285 N N . GLU A 1 165 ? 12.087 7.135 -2.379 1.00 79.75 165 GLU A N 1
ATOM 1286 C CA . GLU A 1 165 ? 12.560 8.369 -1.757 1.00 79.75 165 GLU A CA 1
ATOM 1287 C C . GLU A 1 165 ? 11.762 9.585 -2.251 1.00 79.75 165 GLU A C 1
ATOM 1289 O O . GLU A 1 165 ? 11.908 10.063 -3.374 1.00 79.75 165 GLU A O 1
ATOM 1294 N N . VAL A 1 166 ? 10.895 10.099 -1.374 1.00 76.06 166 VAL A N 1
ATOM 1295 C CA . VAL A 1 166 ? 9.995 11.229 -1.661 1.00 76.06 166 VAL A CA 1
ATOM 1296 C C . VAL A 1 166 ? 10.725 12.506 -2.115 1.00 76.06 166 VAL A C 1
ATOM 1298 O O . VAL A 1 166 ? 10.241 13.121 -3.066 1.00 76.06 166 VAL A O 1
ATOM 1301 N N . PRO A 1 167 ? 11.844 12.939 -1.488 1.00 77.50 167 PRO A N 1
ATOM 1302 C CA . PRO A 1 167 ? 12.510 14.192 -1.859 1.00 77.50 167 PRO A CA 1
ATOM 1303 C C . PRO A 1 167 ? 12.968 14.228 -3.320 1.00 77.50 167 PRO A C 1
ATOM 1305 O O . PRO A 1 167 ? 12.842 15.259 -3.978 1.00 77.50 167 PRO A O 1
ATOM 1308 N N . ASP A 1 168 ? 13.403 13.087 -3.852 1.00 79.19 168 ASP A N 1
ATOM 1309 C CA . ASP A 1 168 ? 13.909 12.994 -5.218 1.00 79.19 168 ASP A CA 1
ATOM 1310 C C . ASP A 1 168 ? 12.793 12.916 -6.272 1.00 79.19 168 ASP A C 1
ATOM 1312 O O . ASP A 1 168 ? 13.053 12.951 -7.477 1.00 79.19 168 ASP A O 1
ATOM 1316 N N . SER A 1 169 ? 11.530 12.838 -5.835 1.00 85.56 169 SER A N 1
ATOM 1317 C CA . SER A 1 169 ? 10.344 12.813 -6.698 1.00 85.56 169 SER A CA 1
ATOM 1318 C C . SER A 1 169 ? 10.342 11.672 -7.727 1.00 85.56 169 SER A C 1
ATOM 1320 O O . SER A 1 169 ? 9.759 11.802 -8.808 1.00 85.56 169 SER A O 1
ATOM 1322 N N . TYR A 1 170 ? 10.964 10.536 -7.392 1.00 88.81 170 TYR A N 1
ATOM 1323 C CA . TYR A 1 170 ? 10.898 9.313 -8.185 1.00 88.81 170 TYR A CA 1
ATOM 1324 C C . TYR A 1 170 ? 10.669 8.075 -7.311 1.00 88.81 170 TYR A C 1
ATOM 1326 O O . TYR A 1 170 ? 11.011 8.025 -6.134 1.00 88.81 170 TYR A O 1
ATOM 1334 N N . PHE A 1 171 ? 10.091 7.045 -7.925 1.00 93.56 171 PHE A N 1
ATOM 1335 C CA . PHE A 1 171 ? 10.168 5.671 -7.441 1.00 93.56 171 PHE A CA 1
ATOM 1336 C C . PHE A 1 171 ? 10.964 4.857 -8.460 1.00 93.56 171 PHE A C 1
ATOM 1338 O O . PHE A 1 171 ? 10.897 5.120 -9.663 1.00 93.56 171 PHE A O 1
ATOM 1345 N N . ALA A 1 172 ? 11.724 3.876 -7.991 1.00 94.75 172 ALA A N 1
ATOM 1346 C CA . ALA A 1 172 ? 12.489 2.982 -8.850 1.00 94.75 172 ALA A CA 1
ATOM 1347 C C . ALA A 1 172 ? 12.492 1.563 -8.286 1.00 94.75 172 ALA A C 1
ATOM 1349 O O . ALA A 1 172 ? 12.160 1.330 -7.125 1.00 94.75 172 ALA A O 1
ATOM 1350 N N . VAL A 1 173 ? 12.847 0.609 -9.137 1.00 94.69 173 VAL A N 1
ATOM 1351 C CA . VAL A 1 173 ? 12.984 -0.796 -8.768 1.00 94.69 173 VAL A CA 1
ATOM 1352 C C . VAL A 1 173 ? 14.256 -1.323 -9.404 1.00 94.69 173 VAL A C 1
ATOM 1354 O O . VAL A 1 173 ? 14.447 -1.182 -10.613 1.00 94.69 173 VAL A O 1
ATOM 1357 N N . ASP A 1 174 ? 15.103 -1.942 -8.590 1.00 93.75 174 ASP A N 1
ATOM 1358 C CA . ASP A 1 174 ? 16.251 -2.686 -9.088 1.00 93.75 174 ASP A CA 1
ATOM 1359 C C . ASP A 1 174 ? 15.790 -4.069 -9.545 1.00 93.75 174 ASP A C 1
ATOM 1361 O O . ASP A 1 174 ? 15.139 -4.807 -8.798 1.00 93.75 174 ASP A O 1
ATOM 1365 N N . ILE A 1 175 ? 16.148 -4.421 -10.778 1.00 92.00 175 ILE A N 1
ATOM 1366 C CA . ILE A 1 175 ? 15.835 -5.712 -11.390 1.00 92.00 175 ILE A CA 1
ATOM 1367 C C . ILE A 1 175 ? 17.114 -6.404 -11.858 1.00 92.00 175 ILE A C 1
ATOM 1369 O O . ILE A 1 175 ? 18.066 -5.760 -12.303 1.00 92.00 175 ILE A O 1
ATOM 1373 N N . LYS A 1 176 ? 17.128 -7.734 -11.789 1.00 92.00 176 LYS A N 1
ATOM 1374 C CA . LYS A 1 176 ? 18.178 -8.588 -12.365 1.00 92.00 176 LYS A CA 1
ATOM 1375 C C . LYS A 1 176 ? 17.565 -9.537 -13.389 1.00 92.00 176 LYS A C 1
ATOM 1377 O O . LYS A 1 176 ? 16.369 -9.804 -13.344 1.00 92.00 176 LYS A O 1
ATOM 1382 N N . GLY A 1 177 ? 18.392 -10.053 -14.297 1.00 87.94 177 GLY A N 1
ATOM 1383 C CA . GLY A 1 177 ? 17.961 -11.027 -15.308 1.00 87.94 177 GLY A CA 1
ATOM 1384 C C . GLY A 1 177 ? 17.323 -10.417 -16.559 1.00 87.94 177 GLY A C 1
ATOM 1385 O O . GLY A 1 177 ? 16.820 -11.155 -17.400 1.00 87.94 177 GLY A O 1
ATOM 1386 N N . LEU A 1 178 ? 17.360 -9.089 -16.713 1.00 88.81 178 LEU A N 1
ATOM 1387 C CA . LEU A 1 178 ? 16.945 -8.435 -17.951 1.00 88.81 178 LEU A CA 1
ATOM 1388 C C . LEU A 1 178 ? 17.975 -8.733 -19.052 1.00 88.81 178 LEU A C 1
ATOM 1390 O O . LEU A 1 178 ? 19.145 -8.376 -18.914 1.00 88.81 178 LEU A O 1
ATOM 1394 N N . THR A 1 179 ? 17.548 -9.394 -20.129 1.00 84.19 179 THR A N 1
ATOM 1395 C CA . THR A 1 179 ? 18.456 -9.819 -21.211 1.00 84.19 179 THR A CA 1
ATOM 1396 C C . THR A 1 179 ? 18.520 -8.808 -22.350 1.00 84.19 179 THR A C 1
ATOM 1398 O O . THR A 1 179 ? 19.529 -8.710 -23.048 1.00 84.19 179 THR A O 1
ATOM 1401 N N . SER A 1 180 ? 17.450 -8.033 -22.527 1.00 82.88 180 SER A N 1
ATOM 1402 C CA . SER A 1 180 ? 17.284 -7.087 -23.625 1.00 82.88 180 SER A CA 1
ATOM 1403 C C . SER A 1 180 ? 17.151 -5.653 -23.118 1.00 82.88 180 SER A C 1
ATOM 1405 O O . SER A 1 180 ? 16.537 -5.380 -22.089 1.00 82.88 180 SER A O 1
ATOM 1407 N N . SER A 1 181 ? 17.745 -4.704 -23.842 1.00 87.19 181 SER A N 1
ATOM 1408 C CA . SER A 1 181 ? 17.599 -3.285 -23.518 1.00 87.19 181 SER A CA 1
ATOM 1409 C C . SER A 1 181 ? 16.164 -2.825 -23.772 1.00 87.19 181 SER A C 1
ATOM 1411 O O . SER A 1 181 ? 15.639 -3.052 -24.862 1.00 87.19 181 SER A O 1
ATOM 1413 N N . LEU A 1 182 ? 15.569 -2.107 -22.819 1.00 91.19 182 LEU A N 1
ATOM 1414 C CA . LEU A 1 182 ? 14.236 -1.527 -22.979 1.00 91.19 182 LEU A CA 1
ATOM 1415 C C . LEU A 1 182 ? 14.304 -0.203 -23.750 1.00 91.19 182 LEU A C 1
ATOM 1417 O O . LEU A 1 182 ? 14.972 0.749 -23.342 1.00 91.19 182 LEU A O 1
ATOM 1421 N N . SER A 1 183 ? 13.592 -0.136 -24.871 1.00 93.19 183 SER A N 1
ATOM 1422 C CA . SER A 1 183 ? 13.463 1.067 -25.688 1.00 93.19 183 SER A CA 1
ATOM 1423 C C . SER A 1 183 ? 12.434 2.046 -25.109 1.00 93.19 183 SER A C 1
ATOM 1425 O O . SER A 1 183 ? 11.598 1.706 -24.272 1.00 93.19 183 SER A O 1
ATOM 1427 N N . LYS A 1 184 ? 12.419 3.289 -25.610 1.00 94.69 184 LYS A N 1
ATOM 1428 C CA . LYS A 1 184 ? 11.410 4.292 -25.214 1.00 94.69 184 LYS A CA 1
ATOM 1429 C C . LYS A 1 184 ? 9.973 3.898 -25.579 1.00 94.69 184 LYS A C 1
ATOM 1431 O O . LYS A 1 184 ? 9.049 4.489 -25.022 1.00 94.69 184 LYS A O 1
ATOM 1436 N N . SER A 1 185 ? 9.760 3.016 -26.559 1.00 95.50 185 SER A N 1
ATOM 1437 C CA . SER A 1 185 ? 8.429 2.462 -26.843 1.00 95.50 185 SER A CA 1
ATOM 1438 C C . SER A 1 185 ? 8.054 1.410 -25.809 1.00 95.50 185 SER A C 1
ATOM 1440 O O . SER A 1 185 ? 6.960 1.495 -25.267 1.00 95.50 185 SER A O 1
ATOM 1442 N N . ASP A 1 186 ? 8.983 0.531 -25.427 1.00 95.38 186 ASP A N 1
ATOM 1443 C CA . ASP A 1 186 ? 8.714 -0.515 -24.429 1.00 95.38 186 ASP A CA 1
ATOM 1444 C C . ASP A 1 186 ? 8.318 0.093 -23.079 1.00 95.38 186 ASP A C 1
ATOM 1446 O O . ASP A 1 186 ? 7.361 -0.344 -22.447 1.00 95.38 186 ASP A O 1
ATOM 1450 N N . LEU A 1 187 ? 8.988 1.173 -22.658 1.00 96.31 187 LEU A N 1
ATOM 1451 C CA . LEU A 1 187 ? 8.627 1.881 -21.423 1.00 96.31 187 LEU A CA 1
ATOM 1452 C C . LEU A 1 187 ? 7.228 2.513 -21.489 1.00 96.31 187 LEU A C 1
ATOM 1454 O O . LEU A 1 187 ? 6.505 2.539 -20.488 1.00 96.31 187 LEU A O 1
ATOM 1458 N N . ARG A 1 188 ? 6.821 3.009 -22.665 1.00 96.88 188 ARG A N 1
ATOM 1459 C CA . ARG A 1 188 ? 5.465 3.536 -22.880 1.00 96.88 188 ARG A CA 1
ATOM 1460 C C . ARG A 1 188 ? 4.427 2.421 -22.833 1.00 96.88 188 ARG A C 1
ATOM 1462 O O . ARG A 1 188 ? 3.391 2.610 -22.197 1.00 96.88 188 ARG A O 1
ATOM 1469 N N . ASP A 1 189 ? 4.723 1.277 -23.435 1.00 97.06 189 ASP A N 1
ATOM 1470 C CA . ASP A 1 189 ? 3.845 0.108 -23.438 1.00 97.06 189 ASP A CA 1
ATOM 1471 C C . ASP A 1 189 ? 3.683 -0.467 -22.027 1.00 97.06 189 ASP A C 1
ATOM 1473 O O . ASP A 1 189 ? 2.561 -0.718 -21.596 1.00 97.06 189 ASP A O 1
ATOM 1477 N N . LEU A 1 190 ? 4.765 -0.559 -21.247 1.00 97.12 190 LEU A N 1
ATOM 1478 C CA . LEU A 1 190 ? 4.702 -0.945 -19.833 1.00 97.12 190 LEU A CA 1
ATOM 1479 C C . LEU A 1 190 ? 3.899 0.063 -18.995 1.00 97.12 190 LEU A C 1
ATOM 1481 O O . LEU A 1 190 ? 3.134 -0.326 -18.117 1.00 97.12 190 LEU A O 1
ATOM 1485 N N . SER A 1 191 ? 4.013 1.362 -19.289 1.00 97.44 191 SER A N 1
ATOM 1486 C CA . SER A 1 191 ? 3.204 2.398 -18.627 1.00 97.44 191 SER A CA 1
ATOM 1487 C C . SER A 1 191 ? 1.715 2.292 -18.976 1.00 97.44 191 SER A C 1
ATOM 1489 O O . SER A 1 191 ? 0.855 2.592 -18.147 1.00 97.44 191 SER A O 1
ATOM 1491 N N . LEU A 1 192 ? 1.390 1.903 -20.213 1.00 97.31 192 LEU A N 1
ATOM 1492 C CA . LEU A 1 192 ? 0.020 1.627 -20.651 1.00 97.31 192 LEU A CA 1
ATOM 1493 C C . LEU A 1 192 ? -0.528 0.375 -19.963 1.00 97.31 192 LEU A C 1
ATOM 1495 O O . LEU A 1 192 ? -1.622 0.438 -19.409 1.00 97.31 192 LEU A O 1
ATOM 1499 N N . PHE A 1 193 ? 0.260 -0.698 -19.936 1.00 97.25 193 PHE A N 1
ATOM 1500 C CA . PHE A 1 193 ? -0.057 -1.957 -19.267 1.00 97.25 193 PHE A CA 1
ATOM 1501 C C . PHE A 1 193 ? -0.316 -1.764 -17.768 1.00 97.25 193 PHE A C 1
ATOM 1503 O O . PHE A 1 193 ? -1.346 -2.196 -17.259 1.00 97.25 193 PHE A O 1
ATOM 1510 N N . ALA A 1 194 ? 0.539 -1.012 -17.067 1.00 97.56 194 ALA A N 1
ATOM 1511 C CA . ALA A 1 194 ? 0.319 -0.648 -15.666 1.00 97.56 194 ALA A CA 1
ATOM 1512 C C . ALA A 1 194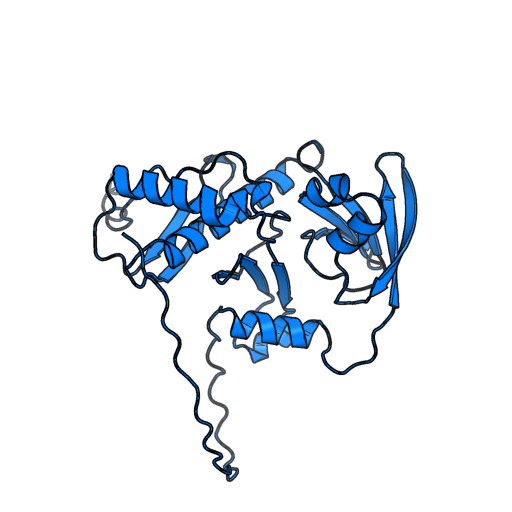 ? -1.048 0.018 -15.450 1.00 97.56 194 ALA A C 1
ATOM 1514 O O . ALA A 1 194 ? -1.772 -0.279 -14.498 1.00 97.56 194 ALA A O 1
ATOM 1515 N N . ARG A 1 195 ? -1.427 0.926 -16.356 1.00 96.44 195 ARG A N 1
ATOM 1516 C CA . ARG A 1 195 ? -2.701 1.638 -16.256 1.00 96.44 195 ARG A CA 1
ATOM 1517 C C . ARG A 1 195 ? -3.901 0.751 -16.574 1.00 96.44 195 ARG A C 1
ATOM 1519 O O . ARG A 1 195 ? -4.914 0.889 -15.887 1.00 96.44 195 ARG A O 1
ATOM 1526 N N . SER A 1 196 ? -3.821 -0.110 -17.588 1.00 96.25 196 SER A N 1
ATOM 1527 C CA . SER A 1 196 ? -4.940 -0.975 -17.984 1.00 96.25 196 SER A CA 1
ATOM 1528 C C . SER A 1 196 ? -5.147 -2.124 -17.004 1.00 96.25 196 SER A C 1
ATOM 1530 O O . SER A 1 196 ? -6.260 -2.302 -16.517 1.00 96.25 196 SER A O 1
ATOM 1532 N N . GLU A 1 197 ? -4.076 -2.834 -16.650 1.00 96.56 197 GLU A N 1
ATOM 1533 C CA . GLU A 1 197 ? -4.180 -4.088 -15.900 1.00 96.56 197 GLU A CA 1
ATOM 1534 C C . GLU A 1 197 ? -4.223 -3.881 -14.388 1.00 96.56 197 GLU A C 1
ATOM 1536 O O . GLU A 1 197 ? -4.899 -4.635 -13.691 1.00 96.56 197 GLU A O 1
ATOM 1541 N N . PHE A 1 198 ? -3.573 -2.837 -13.867 1.00 97.50 198 PHE A N 1
ATOM 1542 C CA . PHE A 1 198 ? -3.506 -2.609 -12.423 1.00 97.50 198 PHE A CA 1
ATOM 1543 C C . PHE A 1 198 ? -4.371 -1.437 -11.984 1.00 97.50 198 PHE A C 1
ATOM 1545 O O . PHE A 1 198 ? -5.286 -1.615 -11.178 1.00 97.50 198 PHE A O 1
ATOM 1552 N N . VAL A 1 199 ? -4.096 -0.228 -12.482 1.00 97.12 199 VAL A N 1
ATOM 1553 C CA . VAL A 1 199 ? -4.743 1.001 -11.980 1.00 97.12 199 VAL A CA 1
ATOM 1554 C C . VAL A 1 199 ? -6.245 0.993 -12.265 1.00 97.12 199 VAL A C 1
ATOM 1556 O O . VAL A 1 199 ? -7.043 1.175 -11.347 1.00 97.12 199 VAL A O 1
ATOM 1559 N N . SER A 1 200 ? -6.648 0.726 -13.510 1.00 96.31 200 SER A N 1
ATOM 1560 C CA . SER A 1 200 ? -8.066 0.745 -13.909 1.00 96.31 200 SER A CA 1
ATOM 1561 C C . SER A 1 200 ? -8.890 -0.346 -13.217 1.00 96.31 200 SER A C 1
ATOM 1563 O O . SER A 1 200 ? -10.067 -0.136 -12.928 1.00 96.31 200 SER A O 1
ATOM 1565 N N . ASN A 1 201 ? -8.257 -1.472 -12.878 1.00 96.50 201 ASN A N 1
ATOM 1566 C CA . ASN A 1 201 ? -8.898 -2.603 -12.208 1.00 96.50 201 ASN A CA 1
ATOM 1567 C C . ASN A 1 201 ? -8.997 -2.446 -10.682 1.00 96.50 201 ASN A C 1
ATOM 1569 O O . ASN A 1 201 ? -9.625 -3.272 -10.023 1.00 96.50 201 ASN A O 1
ATOM 1573 N N . SER A 1 202 ? -8.444 -1.372 -10.097 1.00 96.69 202 SER A N 1
ATOM 1574 C CA . SER A 1 202 ? -8.607 -1.051 -8.670 1.00 96.69 202 SER A CA 1
ATOM 1575 C C . SER A 1 202 ? -8.192 -2.194 -7.718 1.00 96.69 202 SER A C 1
ATOM 1577 O O . SER A 1 202 ? -8.820 -2.399 -6.663 1.00 96.69 202 SER A O 1
ATOM 1579 N N . ILE A 1 203 ? -7.134 -2.919 -8.090 1.00 97.69 203 ILE A N 1
ATOM 1580 C CA . ILE A 1 203 ? -6.546 -4.029 -7.335 1.00 97.69 203 ILE A CA 1
ATOM 1581 C C . ILE A 1 203 ? -6.181 -3.549 -5.917 1.00 97.69 203 ILE A C 1
ATOM 1583 O O . ILE A 1 203 ? -5.564 -2.488 -5.770 1.00 97.69 203 ILE A O 1
ATOM 1587 N N . PRO A 1 204 ? -6.598 -4.266 -4.859 1.00 97.62 204 PRO A N 1
ATOM 1588 C CA . PRO A 1 204 ? -6.208 -3.933 -3.496 1.00 97.62 204 PRO A CA 1
ATOM 1589 C C . PRO A 1 204 ? -4.724 -4.223 -3.261 1.00 97.62 204 PRO A C 1
ATOM 1591 O O . PRO A 1 204 ? -4.201 -5.222 -3.745 1.00 97.62 204 PRO A O 1
ATOM 1594 N N . PHE A 1 205 ? -4.071 -3.371 -2.473 1.00 98.25 205 PHE A N 1
ATOM 1595 C CA . PHE A 1 205 ? -2.812 -3.739 -1.831 1.00 98.25 205 PHE A CA 1
ATOM 1596 C C . PHE A 1 205 ? -3.156 -4.496 -0.552 1.00 98.25 205 PHE A C 1
ATOM 1598 O O . PHE A 1 205 ? -3.531 -3.891 0.454 1.00 98.25 205 PHE A O 1
ATOM 1605 N N . GLU A 1 206 ? -3.111 -5.819 -0.610 1.00 96.69 206 GLU A N 1
ATOM 1606 C CA . GLU A 1 206 ? -3.351 -6.668 0.552 1.00 96.69 206 GLU A CA 1
ATOM 1607 C C . GLU A 1 206 ? -2.092 -6.710 1.409 1.00 96.69 206 GLU A C 1
ATOM 1609 O O . GLU A 1 206 ? -0.985 -6.816 0.881 1.00 96.69 206 GLU A O 1
ATOM 1614 N N . THR A 1 207 ? -2.242 -6.627 2.729 1.00 95.62 207 THR A N 1
ATOM 1615 C CA . THR A 1 207 ? -1.092 -6.623 3.632 1.00 95.62 207 THR A CA 1
ATOM 1616 C C . THR A 1 207 ? -1.298 -7.531 4.821 1.00 95.62 207 THR A C 1
ATOM 1618 O O . THR A 1 207 ? -2.375 -7.560 5.415 1.00 95.62 207 THR A O 1
ATOM 1621 N N . VAL A 1 208 ? -0.231 -8.226 5.200 1.00 93.25 208 VAL A N 1
ATOM 1622 C CA . VAL A 1 208 ? -0.174 -9.011 6.429 1.00 93.25 208 VAL A CA 1
ATOM 1623 C C . VAL A 1 208 ? 1.120 -8.695 7.167 1.00 93.25 208 VAL A C 1
ATOM 1625 O O . VAL A 1 208 ? 2.205 -8.651 6.581 1.00 93.25 208 VAL A O 1
ATOM 1628 N N . PHE A 1 209 ? 0.992 -8.438 8.464 1.00 92.31 209 PHE A N 1
ATOM 1629 C CA . PHE A 1 209 ? 2.130 -8.271 9.352 1.00 92.31 209 PHE A CA 1
ATOM 1630 C C . PHE A 1 209 ? 2.480 -9.619 9.974 1.00 92.31 209 PHE A C 1
ATOM 1632 O O . PHE A 1 209 ? 1.646 -10.235 10.634 1.00 92.31 209 PHE A O 1
ATOM 1639 N N . LEU A 1 210 ? 3.716 -10.053 9.761 1.00 92.00 210 LEU A N 1
ATOM 1640 C CA . LEU A 1 210 ? 4.311 -11.251 10.326 1.00 92.00 210 LEU A CA 1
ATOM 1641 C C . LEU A 1 210 ? 5.189 -10.839 11.520 1.00 92.00 210 LEU A C 1
ATOM 1643 O O . LEU A 1 210 ? 6.265 -10.269 11.316 1.00 92.00 210 LEU A O 1
ATOM 1647 N N . PRO A 1 211 ? 4.748 -11.081 12.768 1.00 90.81 211 PRO A N 1
ATOM 1648 C CA . PRO A 1 211 ? 5.546 -10.805 13.958 1.00 90.81 211 PRO A CA 1
ATOM 1649 C C . PRO A 1 211 ? 6.833 -11.635 13.977 1.00 90.81 211 PRO A C 1
ATOM 1651 O O . PRO A 1 211 ? 6.855 -12.750 13.457 1.00 90.81 211 PRO A O 1
ATOM 1654 N N . ALA A 1 212 ? 7.880 -11.125 14.632 1.00 92.19 212 ALA A N 1
ATOM 1655 C CA . ALA A 1 212 ? 9.192 -11.780 14.694 1.00 92.19 212 ALA A CA 1
ATOM 1656 C C . ALA A 1 212 ? 9.118 -13.222 15.233 1.00 92.19 212 ALA A C 1
ATOM 1658 O O . ALA A 1 212 ? 9.801 -14.105 14.727 1.00 92.19 212 ALA A O 1
ATOM 1659 N N . GLU A 1 213 ? 8.224 -13.475 16.191 1.00 90.75 213 GLU A N 1
ATOM 1660 C CA . GLU A 1 213 ? 7.987 -14.802 16.776 1.00 90.75 213 GLU A CA 1
ATOM 1661 C C . GLU A 1 213 ? 7.556 -15.853 15.746 1.00 90.75 213 GLU A C 1
ATOM 1663 O O . GLU A 1 213 ? 7.912 -17.019 15.872 1.00 90.75 213 GLU A O 1
ATOM 1668 N N . LEU A 1 214 ? 6.800 -15.447 14.721 1.00 90.31 214 LEU A N 1
ATOM 1669 C CA . LEU A 1 214 ? 6.357 -16.333 13.642 1.00 90.31 214 LEU A CA 1
ATOM 1670 C C . LEU A 1 214 ? 7.294 -16.272 12.431 1.00 90.31 214 LEU A C 1
ATOM 1672 O O . LEU A 1 214 ? 7.304 -17.197 11.626 1.00 90.31 214 LEU A O 1
ATOM 1676 N N . ALA A 1 215 ? 8.068 -15.194 12.286 1.00 92.44 215 ALA A N 1
ATOM 1677 C CA . ALA A 1 215 ? 8.967 -14.971 11.158 1.00 92.44 215 ALA A CA 1
ATOM 1678 C C . ALA A 1 215 ? 10.113 -15.997 11.093 1.00 92.44 215 ALA A C 1
ATOM 1680 O O . ALA A 1 215 ? 10.509 -16.405 9.998 1.00 92.44 215 ALA A O 1
ATOM 1681 N N . ILE A 1 216 ? 10.578 -16.467 12.257 1.00 91.81 216 ILE A N 1
ATOM 1682 C CA . ILE A 1 216 ? 11.644 -17.474 12.392 1.00 91.81 216 ILE A CA 1
ATOM 1683 C C . ILE A 1 216 ? 11.282 -18.772 11.661 1.00 91.81 216 ILE A C 1
ATOM 1685 O O . ILE A 1 216 ? 12.136 -19.367 11.005 1.00 91.81 216 ILE A O 1
ATOM 1689 N N . ASP A 1 217 ? 10.009 -19.171 11.690 1.00 91.62 217 ASP A N 1
ATOM 1690 C CA . ASP A 1 217 ? 9.544 -20.403 11.042 1.00 91.62 217 ASP A CA 1
ATOM 1691 C C . ASP A 1 217 ? 9.636 -20.351 9.512 1.00 91.62 217 ASP A C 1
ATOM 1693 O O . ASP A 1 217 ? 9.650 -21.389 8.855 1.00 91.62 217 ASP A O 1
ATOM 1697 N N . TYR A 1 218 ? 9.742 -19.149 8.946 1.00 91.94 218 TYR A N 1
ATOM 1698 C CA . TYR A 1 218 ? 9.939 -18.924 7.515 1.00 91.94 218 TYR A CA 1
ATOM 1699 C C . TYR A 1 218 ? 11.393 -18.564 7.168 1.00 91.94 218 TYR A C 1
ATOM 1701 O O . TYR A 1 218 ? 11.697 -18.264 6.009 1.00 91.94 218 TYR A O 1
ATOM 1709 N N . GLY A 1 219 ? 12.299 -18.604 8.151 1.00 92.31 219 GLY A N 1
ATOM 1710 C CA . GLY A 1 219 ? 13.716 -18.281 7.986 1.00 92.31 219 GLY A CA 1
ATOM 1711 C C . GLY A 1 219 ? 14.002 -16.779 7.903 1.00 92.31 219 GLY A C 1
ATOM 1712 O O . GLY A 1 219 ? 14.904 -16.373 7.166 1.00 92.31 219 GLY A O 1
ATOM 1713 N N . TYR A 1 220 ? 13.227 -15.950 8.612 1.00 92.25 220 TYR A N 1
ATOM 1714 C CA . TYR A 1 220 ? 13.494 -14.517 8.760 1.00 92.25 220 TYR A CA 1
ATOM 1715 C C . TYR A 1 220 ? 13.820 -14.156 10.214 1.00 92.25 220 TYR A C 1
ATOM 1717 O O . TYR A 1 220 ? 13.160 -14.616 11.143 1.00 92.25 220 TYR A O 1
ATOM 1725 N N . ASP A 1 221 ? 14.803 -13.273 10.396 1.00 90.56 221 ASP A N 1
ATOM 1726 C CA . ASP A 1 221 ? 15.318 -12.889 11.720 1.00 90.56 221 ASP A CA 1
ATOM 1727 C C . ASP A 1 221 ? 14.517 -11.760 12.394 1.00 90.56 221 ASP A C 1
ATOM 1729 O O . ASP A 1 221 ? 14.742 -11.424 13.556 1.00 90.56 221 ASP A O 1
ATOM 1733 N N . SER A 1 222 ? 13.603 -11.126 11.660 1.00 92.69 222 SER A N 1
ATOM 1734 C CA . SER A 1 222 ? 12.834 -9.972 12.120 1.00 92.69 222 SER A CA 1
ATOM 1735 C C . SER A 1 222 ? 11.402 -10.006 11.599 1.00 92.69 222 SER A C 1
ATOM 1737 O O . SER A 1 222 ? 11.049 -10.799 10.724 1.00 92.69 222 SER A O 1
ATOM 1739 N N . SER A 1 223 ? 10.556 -9.141 12.160 1.00 92.94 223 SER A N 1
ATOM 1740 C CA . SER A 1 223 ? 9.192 -8.970 11.673 1.00 92.94 223 SER A CA 1
ATOM 1741 C C . SER A 1 223 ? 9.175 -8.457 10.235 1.00 92.94 223 SER A C 1
ATOM 1743 O O . SER A 1 223 ? 10.045 -7.703 9.794 1.00 92.94 223 SER A O 1
ATOM 1745 N N . LEU A 1 224 ? 8.139 -8.853 9.502 1.00 93.69 224 LEU A N 1
ATOM 1746 C CA . LEU A 1 224 ? 7.950 -8.481 8.108 1.00 93.69 224 LEU A CA 1
ATOM 1747 C C . LEU A 1 224 ? 6.544 -7.954 7.894 1.00 93.69 224 LEU A C 1
ATOM 1749 O O . LEU A 1 224 ? 5.578 -8.464 8.456 1.00 93.69 224 LEU A O 1
ATOM 1753 N N . ARG A 1 225 ? 6.414 -6.964 7.017 1.00 95.06 225 ARG A N 1
ATOM 1754 C CA . ARG A 1 225 ? 5.127 -6.612 6.427 1.00 95.06 225 ARG A CA 1
ATOM 1755 C C . ARG A 1 225 ? 5.144 -7.077 4.985 1.00 95.06 225 ARG A C 1
ATOM 1757 O O . ARG A 1 225 ? 5.904 -6.548 4.176 1.00 95.06 225 ARG A O 1
ATOM 1764 N N . LEU A 1 226 ? 4.335 -8.081 4.680 1.00 96.31 226 LEU A N 1
ATOM 1765 C CA . LEU A 1 226 ? 4.159 -8.555 3.317 1.00 96.31 226 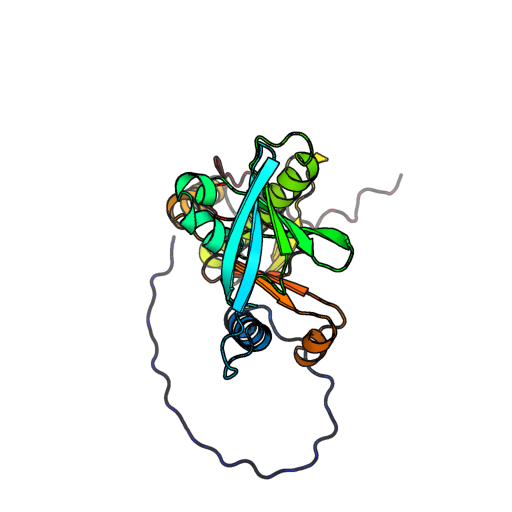LEU A CA 1
ATOM 1766 C C . LEU A 1 226 ? 3.050 -7.748 2.653 1.00 96.31 226 LEU A C 1
ATOM 1768 O O . LEU A 1 226 ? 2.030 -7.448 3.276 1.00 96.31 226 LEU A O 1
ATOM 1772 N N . CYS A 1 227 ? 3.257 -7.409 1.389 1.00 97.50 227 CYS A N 1
ATOM 1773 C CA . CYS A 1 227 ? 2.292 -6.742 0.539 1.00 97.50 227 CYS A CA 1
ATOM 1774 C C . CYS A 1 227 ? 2.076 -7.571 -0.725 1.00 97.50 227 CYS A C 1
ATOM 1776 O O . CYS A 1 227 ? 3.041 -7.896 -1.420 1.00 97.50 227 CYS A O 1
ATOM 1778 N N . ARG A 1 228 ? 0.814 -7.886 -1.019 1.00 97.88 228 ARG A N 1
ATOM 1779 C CA . ARG A 1 228 ? 0.379 -8.517 -2.263 1.00 97.88 228 ARG A CA 1
ATOM 1780 C C . ARG A 1 228 ? -0.385 -7.513 -3.119 1.00 97.88 228 ARG A C 1
ATOM 1782 O O . ARG A 1 228 ? -1.310 -6.854 -2.644 1.00 97.88 228 ARG A O 1
ATOM 1789 N N . LEU A 1 229 ? -0.012 -7.432 -4.394 1.00 97.75 229 LEU A N 1
ATOM 1790 C CA . LEU A 1 229 ? -0.725 -6.693 -5.431 1.00 97.75 229 LEU A CA 1
ATOM 1791 C C . LEU A 1 229 ? -0.967 -7.632 -6.617 1.00 97.75 229 LEU A C 1
ATOM 1793 O O . LEU A 1 229 ? -0.060 -7.901 -7.404 1.00 97.75 229 LEU A O 1
ATOM 1797 N N . GLY A 1 230 ? -2.194 -8.136 -6.747 1.00 95.12 230 GLY A N 1
ATOM 1798 C CA . GLY A 1 230 ? -2.496 -9.172 -7.734 1.00 95.12 230 GLY A CA 1
ATOM 1799 C C . GLY A 1 230 ? -1.753 -10.461 -7.383 1.00 95.12 230 GLY A C 1
ATOM 1800 O O . GLY A 1 230 ? -1.975 -11.013 -6.309 1.00 95.12 230 GLY A O 1
ATOM 1801 N N . THR A 1 231 ? -0.867 -10.925 -8.266 1.00 93.38 231 THR A N 1
ATOM 1802 C CA . THR A 1 231 ? -0.034 -12.119 -8.011 1.00 93.38 231 THR A CA 1
ATOM 1803 C C . THR A 1 231 ? 1.354 -11.801 -7.463 1.00 93.38 231 THR A C 1
ATOM 1805 O O . THR A 1 231 ? 2.046 -12.689 -6.963 1.00 93.38 231 THR A O 1
ATOM 1808 N N . PHE A 1 232 ? 1.762 -10.533 -7.526 1.00 96.06 232 PHE A N 1
ATOM 1809 C CA . PHE A 1 232 ? 3.066 -10.095 -7.056 1.00 96.06 232 PHE A CA 1
ATOM 1810 C C . PHE A 1 232 ? 3.058 -9.903 -5.537 1.00 96.06 232 PHE A C 1
ATOM 1812 O O . PHE A 1 232 ? 2.177 -9.225 -5.000 1.00 96.06 232 PHE A O 1
ATOM 1819 N N . VAL A 1 233 ? 4.058 -10.463 -4.853 1.00 97.00 233 VAL A N 1
ATOM 1820 C CA . VAL A 1 233 ? 4.237 -10.340 -3.401 1.00 97.00 233 VAL A CA 1
ATOM 1821 C C . VAL A 1 233 ? 5.633 -9.811 -3.103 1.00 97.00 233 VAL A C 1
ATOM 1823 O O . VAL A 1 233 ? 6.614 -10.229 -3.709 1.00 97.00 233 VAL A O 1
ATOM 1826 N N . THR A 1 234 ? 5.729 -8.881 -2.158 1.00 96.50 234 THR A N 1
ATOM 1827 C CA . THR A 1 234 ? 7.003 -8.333 -1.684 1.00 96.50 234 THR A CA 1
ATOM 1828 C C . THR A 1 234 ? 6.920 -7.958 -0.210 1.00 96.50 234 THR A C 1
ATOM 1830 O O . THR A 1 234 ? 5.841 -7.687 0.317 1.00 96.50 234 THR A O 1
ATOM 1833 N N . ALA A 1 235 ? 8.067 -7.889 0.462 1.00 95.50 235 ALA A N 1
ATOM 1834 C CA . ALA A 1 235 ? 8.162 -7.198 1.742 1.00 95.50 235 ALA A CA 1
ATOM 1835 C C . ALA A 1 235 ? 8.168 -5.676 1.527 1.00 95.50 235 ALA A C 1
ATOM 1837 O O . ALA A 1 235 ? 8.694 -5.181 0.526 1.00 95.50 235 ALA A O 1
ATOM 1838 N N . VAL A 1 236 ? 7.600 -4.941 2.481 1.00 95.44 236 VAL A N 1
ATOM 1839 C CA . VAL A 1 236 ? 7.612 -3.477 2.531 1.00 95.44 236 VAL A CA 1
ATOM 1840 C C . VAL A 1 236 ? 8.013 -2.988 3.922 1.00 95.44 236 VAL A C 1
ATOM 1842 O O . VAL A 1 236 ? 7.714 -3.620 4.931 1.00 95.44 236 VAL A O 1
ATOM 1845 N N . ASP A 1 237 ? 8.671 -1.835 3.983 1.00 93.31 237 ASP A N 1
ATOM 1846 C CA . ASP A 1 237 ? 9.202 -1.232 5.216 1.00 93.31 237 ASP A CA 1
ATOM 1847 C C . ASP A 1 237 ? 8.190 -0.329 5.953 1.00 93.31 237 ASP A C 1
ATOM 1849 O O . ASP A 1 237 ? 8.515 0.320 6.945 1.00 93.31 237 ASP A O 1
ATOM 1853 N N . GLY A 1 238 ? 6.946 -0.265 5.481 1.00 94.44 238 GLY A N 1
ATOM 1854 C CA 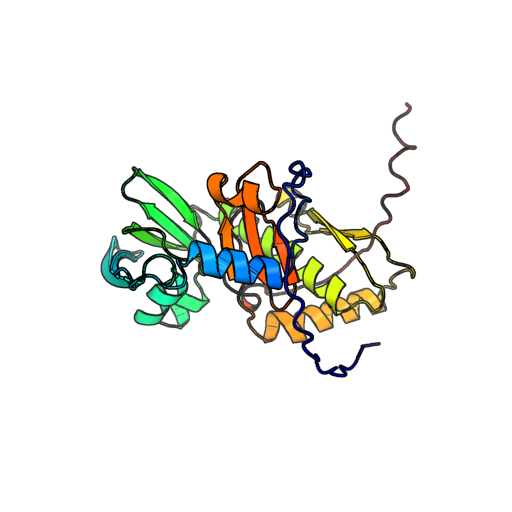. GLY A 1 238 ? 5.897 0.550 6.082 1.00 94.44 238 GLY A CA 1
ATOM 1855 C C . GLY A 1 238 ? 4.565 0.432 5.346 1.00 94.44 238 GLY A C 1
ATOM 1856 O O . GLY A 1 238 ? 4.420 -0.411 4.458 1.00 94.44 238 GLY A O 1
ATOM 1857 N N . PRO A 1 239 ? 3.574 1.263 5.707 1.00 96.88 239 PRO A N 1
ATOM 1858 C CA . PRO A 1 239 ? 2.231 1.133 5.168 1.00 96.88 239 PRO A CA 1
ATOM 1859 C C . PRO A 1 239 ? 2.152 1.517 3.685 1.00 96.88 239 PRO A C 1
ATOM 1861 O O . PRO A 1 239 ? 2.878 2.391 3.208 1.00 96.88 239 PRO A O 1
ATOM 1864 N N . VAL A 1 240 ? 1.244 0.876 2.962 1.00 98.12 240 VAL A N 1
ATOM 1865 C CA . VAL A 1 240 ? 0.931 1.140 1.550 1.00 98.12 240 VAL A CA 1
ATOM 1866 C C . VAL A 1 240 ? -0.490 1.683 1.430 1.00 98.12 240 VAL A C 1
ATOM 1868 O O . VAL A 1 240 ? -1.303 1.542 2.345 1.00 98.12 240 VAL A O 1
ATOM 1871 N N . ILE A 1 241 ? -0.785 2.334 0.307 1.00 98.31 241 ILE A N 1
ATOM 1872 C CA . ILE A 1 241 ? -2.124 2.844 0.005 1.00 98.31 241 ILE A CA 1
ATOM 1873 C C . ILE A 1 241 ? -3.114 1.683 -0.141 1.00 98.31 241 ILE A C 1
ATOM 1875 O O . ILE A 1 241 ? -2.732 0.536 -0.345 1.00 98.31 241 ILE A O 1
ATOM 1879 N N . SER A 1 242 ? -4.408 1.980 -0.083 1.00 98.00 242 SER A N 1
ATOM 1880 C CA . SER A 1 242 ? -5.458 0.961 -0.108 1.00 98.00 242 SER A CA 1
ATOM 1881 C C . SER A 1 242 ? -5.571 0.235 -1.454 1.00 98.00 242 SER A C 1
ATOM 1883 O O . SER A 1 242 ? -5.697 -0.991 -1.502 1.00 98.00 242 SER A O 1
ATOM 1885 N N . ARG A 1 243 ? -5.581 0.968 -2.574 1.00 97.94 243 ARG A N 1
ATOM 1886 C CA . ARG A 1 243 ? -5.905 0.402 -3.898 1.00 97.94 243 ARG A CA 1
ATOM 1887 C C . ARG A 1 243 ? -5.108 1.047 -5.019 1.00 97.94 243 ARG A C 1
ATOM 1889 O O . ARG A 1 243 ? -4.817 2.238 -4.978 1.00 97.94 243 ARG A O 1
ATOM 1896 N N . SER A 1 244 ? -4.837 0.281 -6.072 1.00 98.12 244 SER A N 1
ATOM 1897 C CA . SER A 1 244 ? -4.089 0.739 -7.249 1.00 98.12 244 SER A CA 1
ATOM 1898 C C . SER A 1 244 ? -4.737 1.921 -7.975 1.00 98.12 244 SER A C 1
ATOM 1900 O O . SER A 1 244 ? -4.027 2.748 -8.531 1.00 98.12 244 SER A O 1
ATOM 1902 N N . ASN A 1 245 ? -6.066 2.062 -7.938 1.00 96.88 245 ASN A N 1
ATOM 1903 C CA . ASN A 1 245 ? -6.770 3.186 -8.566 1.00 96.88 245 ASN A CA 1
ATOM 1904 C C . ASN A 1 245 ? -6.617 4.518 -7.809 1.00 96.88 245 ASN A C 1
ATOM 1906 O O . ASN A 1 245 ? -7.083 5.550 -8.289 1.00 96.88 245 ASN A O 1
ATOM 1910 N N . GLN A 1 246 ? -5.984 4.505 -6.633 1.00 97.38 246 GLN A N 1
ATOM 1911 C CA . GLN A 1 246 ? -5.556 5.719 -5.938 1.00 97.38 246 GLN A CA 1
ATOM 1912 C C . GLN A 1 246 ? -4.287 6.313 -6.573 1.00 97.38 246 GLN A C 1
ATOM 1914 O O . GLN A 1 246 ? -3.969 7.476 -6.335 1.00 97.38 246 GLN A O 1
ATOM 1919 N N . ILE A 1 247 ? -3.589 5.542 -7.415 1.00 96.88 247 ILE A N 1
ATOM 1920 C CA . ILE A 1 247 ? -2.499 6.022 -8.262 1.00 96.88 247 ILE A CA 1
ATOM 1921 C C . ILE A 1 247 ? -3.122 6.656 -9.502 1.00 96.88 247 ILE A C 1
ATOM 1923 O O . ILE A 1 247 ? -3.809 5.997 -10.277 1.00 96.88 247 ILE A O 1
ATOM 1927 N N . GLY A 1 248 ? -2.894 7.957 -9.682 1.00 89.62 248 GLY A N 1
ATOM 1928 C CA . GLY A 1 248 ? -3.435 8.705 -10.815 1.00 89.62 248 GLY A CA 1
ATOM 1929 C C . GLY A 1 248 ? -2.671 8.424 -12.109 1.00 89.62 248 GLY A C 1
ATOM 1930 O O . GLY A 1 248 ? -2.968 7.500 -12.863 1.00 89.62 248 GLY A O 1
ATOM 1931 N N . ARG A 1 249 ? -1.680 9.269 -12.410 1.00 91.38 249 ARG A N 1
ATOM 1932 C CA . ARG A 1 249 ? -0.809 9.083 -13.579 1.00 91.38 249 ARG A CA 1
ATOM 1933 C C . ARG A 1 249 ? 0.374 8.201 -13.194 1.00 91.38 249 ARG A C 1
ATOM 1935 O O . ARG A 1 249 ? 1.078 8.515 -12.242 1.00 91.38 249 ARG A O 1
ATOM 1942 N N . PHE A 1 250 ? 0.620 7.158 -13.980 1.00 95.00 250 PHE A N 1
ATOM 1943 C CA . PHE A 1 250 ? 1.765 6.264 -13.824 1.00 95.00 250 PHE A CA 1
ATOM 1944 C C . PHE A 1 250 ? 2.545 6.194 -15.137 1.00 95.00 250 PHE A C 1
ATOM 1946 O O . PHE A 1 250 ? 1.963 5.892 -16.181 1.00 95.00 250 PHE A O 1
ATOM 1953 N N . ASN A 1 251 ? 3.843 6.500 -15.084 1.00 95.00 251 ASN A N 1
ATOM 1954 C CA . ASN A 1 251 ? 4.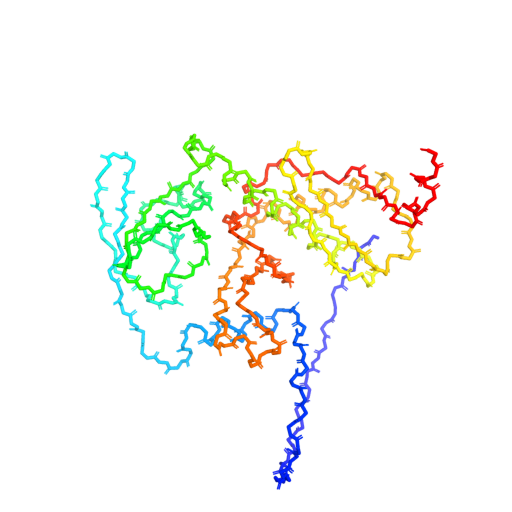741 6.460 -16.235 1.00 95.00 251 ASN A CA 1
ATOM 1955 C C . ASN A 1 251 ? 6.111 5.921 -15.826 1.00 95.00 251 ASN A C 1
ATOM 1957 O O . ASN A 1 251 ? 6.693 6.368 -14.842 1.00 95.00 251 ASN A O 1
ATOM 1961 N N . ILE A 1 252 ? 6.646 5.027 -16.648 1.00 95.56 252 ILE A N 1
ATOM 1962 C CA . ILE A 1 252 ? 8.015 4.535 -16.583 1.00 95.56 252 ILE A CA 1
ATOM 1963 C C . ILE A 1 252 ? 8.816 5.340 -17.601 1.00 95.56 252 ILE A C 1
ATOM 1965 O O . ILE A 1 252 ? 8.542 5.300 -18.799 1.00 95.56 252 ILE A O 1
ATOM 1969 N N . VAL A 1 253 ? 9.772 6.130 -17.119 1.00 93.81 253 VAL A N 1
ATOM 1970 C CA . VAL A 1 253 ? 10.429 7.161 -17.942 1.00 93.81 253 VAL A CA 1
ATOM 1971 C C . VAL A 1 253 ? 11.854 6.807 -18.341 1.00 93.81 253 VAL A C 1
ATOM 1973 O O . VAL A 1 253 ? 12.345 7.288 -19.363 1.00 93.81 253 VAL A O 1
ATOM 1976 N N . LYS A 1 254 ? 12.535 5.988 -17.539 1.00 92.50 254 LYS A N 1
ATOM 1977 C CA . LYS A 1 254 ? 13.958 5.711 -17.699 1.00 92.50 254 LYS A CA 1
ATOM 1978 C C . LYS A 1 254 ? 14.306 4.346 -17.122 1.00 92.50 254 LYS A C 1
ATOM 1980 O O . LYS A 1 254 ? 13.748 3.938 -16.110 1.00 92.50 254 LYS A O 1
ATOM 1985 N N . VAL A 1 255 ? 15.280 3.702 -17.751 1.00 91.56 255 VAL A N 1
ATOM 1986 C CA . VAL A 1 255 ? 16.019 2.559 -17.213 1.00 91.56 255 VAL A CA 1
ATOM 1987 C C . VAL A 1 255 ? 17.481 2.977 -17.150 1.00 91.56 255 VAL A C 1
ATOM 1989 O O . VAL A 1 255 ? 17.977 3.625 -18.074 1.00 91.56 255 VAL A O 1
ATOM 1992 N N . SER A 1 256 ? 18.149 2.666 -16.044 1.00 88.06 256 SER A N 1
ATOM 1993 C CA . SER A 1 256 ? 19.561 2.985 -15.831 1.00 88.06 256 SER A CA 1
ATOM 1994 C C . SER A 1 256 ? 20.307 1.702 -15.485 1.00 88.06 256 SER A C 1
ATOM 1996 O O . SER A 1 256 ? 19.836 0.933 -14.654 1.00 88.06 256 SER A O 1
ATOM 1998 N N . ASN A 1 257 ? 21.470 1.480 -16.097 1.00 82.12 257 ASN A N 1
ATOM 1999 C CA . ASN A 1 257 ? 22.332 0.358 -15.739 1.00 82.12 257 ASN A CA 1
ATOM 2000 C C . ASN A 1 257 ? 23.224 0.773 -14.566 1.00 82.12 257 ASN A C 1
ATOM 2002 O O . ASN A 1 257 ? 24.045 1.679 -14.704 1.00 82.12 257 ASN A O 1
ATOM 2006 N N . SER A 1 258 ? 23.105 0.089 -13.431 1.00 63.56 258 SER A N 1
ATOM 2007 C CA . SER A 1 258 ? 23.909 0.366 -12.229 1.00 63.56 258 SER A CA 1
ATOM 2008 C C . SER A 1 258 ? 25.372 -0.107 -12.325 1.00 63.56 258 SER A C 1
ATOM 2010 O O . SER A 1 258 ? 26.106 -0.005 -11.349 1.00 63.56 258 SER A O 1
ATOM 2012 N N . LEU A 1 259 ? 25.826 -0.594 -13.489 1.00 50.41 259 LEU A N 1
ATOM 2013 C CA . LEU A 1 259 ? 27.186 -1.120 -13.693 1.00 50.41 259 LEU A CA 1
ATOM 2014 C C . LEU A 1 259 ? 28.301 -0.051 -13.721 1.00 50.41 259 LEU A C 1
ATOM 2016 O O . LEU A 1 259 ? 29.465 -0.423 -13.676 1.00 50.41 259 LEU A O 1
ATOM 2020 N N . ASN A 1 260 ? 27.984 1.252 -13.728 1.00 35.50 260 ASN A N 1
ATOM 2021 C CA . ASN A 1 260 ? 28.983 2.314 -13.951 1.00 35.50 260 ASN A CA 1
ATOM 2022 C C . ASN A 1 260 ? 29.239 3.251 -12.752 1.00 35.50 260 ASN A C 1
ATOM 2024 O O . ASN A 1 260 ? 29.759 4.343 -12.942 1.00 35.50 260 ASN A O 1
ATOM 2028 N N . LYS A 1 261 ? 28.893 2.875 -11.513 1.00 36.81 261 LYS A N 1
ATOM 2029 C CA . LYS A 1 261 ? 29.108 3.748 -10.333 1.00 36.81 261 LYS A CA 1
ATOM 2030 C C . LYS A 1 261 ? 30.426 3.528 -9.565 1.00 36.81 261 LYS A C 1
ATOM 2032 O O . LYS A 1 261 ? 30.558 4.052 -8.466 1.00 36.81 261 LYS A O 1
ATOM 2037 N N . ILE A 1 262 ? 31.400 2.792 -10.118 1.00 35.34 262 ILE A N 1
ATOM 2038 C CA . ILE A 1 262 ? 32.695 2.530 -9.444 1.00 35.34 262 ILE A CA 1
ATOM 2039 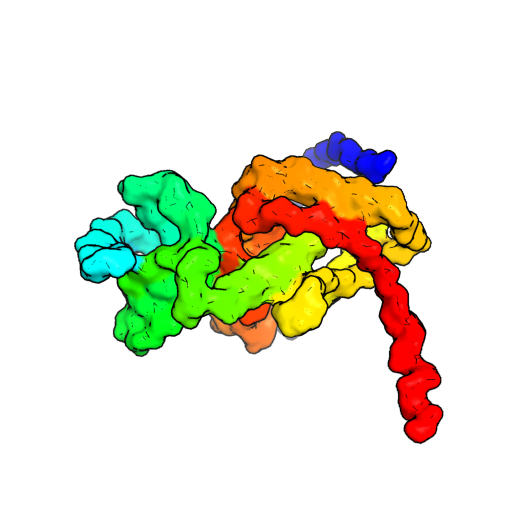C C . ILE A 1 262 ? 33.854 3.417 -9.963 1.00 35.34 262 ILE A C 1
ATOM 2041 O O . ILE A 1 262 ? 34.893 3.467 -9.318 1.00 35.34 262 ILE A O 1
ATOM 2045 N N . GLU A 1 263 ? 33.697 4.199 -11.039 1.00 31.48 263 GLU A N 1
ATOM 2046 C CA . GLU A 1 263 ? 34.834 4.943 -11.635 1.00 31.48 263 GLU A CA 1
ATOM 2047 C C . GLU A 1 263 ? 34.849 6.472 -11.464 1.00 31.48 263 GLU A C 1
ATOM 2049 O O . GLU A 1 263 ? 35.745 7.122 -11.991 1.00 31.48 263 GLU A O 1
ATOM 2054 N N . GLU A 1 264 ? 33.957 7.082 -10.683 1.00 33.81 264 GLU A N 1
ATOM 2055 C CA . GLU A 1 264 ? 33.983 8.546 -10.503 1.00 33.81 264 GLU A CA 1
ATOM 2056 C C . GLU A 1 264 ? 33.950 8.962 -9.034 1.00 33.81 264 GLU A C 1
ATOM 2058 O O . GLU A 1 264 ? 33.019 9.625 -8.610 1.00 33.81 264 GLU A O 1
ATOM 2063 N N . HIS A 1 265 ? 34.972 8.587 -8.259 1.00 32.44 265 HIS A N 1
ATOM 2064 C CA . HIS A 1 265 ? 35.458 9.376 -7.114 1.00 32.44 265 HIS A CA 1
ATOM 2065 C C . HIS A 1 265 ? 36.939 9.061 -6.847 1.00 32.44 265 HIS A C 1
ATOM 2067 O O . HIS A 1 265 ? 37.322 8.537 -5.804 1.00 32.44 265 HIS A O 1
ATOM 2073 N N . VAL A 1 266 ? 37.785 9.398 -7.818 1.00 32.50 266 VAL A N 1
ATOM 2074 C CA . VAL A 1 266 ? 39.165 9.813 -7.557 1.00 32.50 266 VAL A CA 1
ATOM 2075 C C . VAL A 1 266 ? 39.294 11.179 -8.204 1.00 32.50 266 VAL A C 1
ATOM 2077 O O . VAL A 1 266 ? 39.376 11.234 -9.422 1.00 32.50 266 VAL A O 1
ATOM 2080 N N . PHE A 1 267 ? 39.190 12.239 -7.402 1.00 33.12 267 PHE A N 1
ATOM 2081 C CA . PHE A 1 267 ? 39.976 13.480 -7.437 1.00 33.12 267 PHE A CA 1
ATOM 2082 C C . PHE A 1 267 ? 39.600 14.325 -6.218 1.00 33.12 267 PHE A C 1
ATOM 2084 O O . PHE A 1 267 ? 38.385 14.494 -5.968 1.00 33.12 267 PHE A O 1
#

Foldseek 3Di:
DADDDDDDDDDDDDDDDDDDPDDDDQQPFFDFFPVVVVVLLCVQLPPPDDFDWAWEWEQEPVRDIDIDTDTASQDFLLNVVVVPPNVLSLQFFWKFKDDPVGDTATAGRQGGHHHHIYIYGDGCVDPVCVVVSLQQALLQLQLLVQVLCCRVDPWNKDWDDWARDPVVPHTDTDIPRDPDDQDPVNQVVSQVCSCPVFQVVFFFFHWYKAQCVRSSNNPDNGIWIWTDGPGDIDTDPGYHTTTSNSDDHGGDGDDDDPPPPPPPPDD

InterPro domains:
  IPR012675 Beta-grasp domain superfamily [G3DSA:3.10.20.30] (53-122)
  IPR018163 Threonyl/alanyl tRNA synthetase, class II-like, putative editing domain superfamily [SSF55186] (132-258)